Protein AF-A0A0N4Y3Z4-F1 (afdb_monomer_lite)

Sequence (214 aa):
MANLITPVDVPSIVKDFQKIVVDLKESEKRHIPGQNPEEHKKNRNRQLRDLDNENRQLRQLYEDSQWTLHLVMESHRRLMEETFDQDDGLDLSQDASDDELEDRKQDLHVLVAQMAHAVNGVYRYEEQMVNKLQKRIIELREENDILRCILDSESGADLDSIYQRFLGRSCGSLPKTDSELDTHSSDDTDSSAQLEEQPTPRKKQSVIENPKFM

Organism: Nippostrongylus brasiliensis (NCBI:txid27835)

Structure (mmCIF, N/CA/C/O backbone):
data_AF-A0A0N4Y3Z4-F1
#
_entry.id   AF-A0A0N4Y3Z4-F1
#
loop_
_atom_site.group_PDB
_atom_site.id
_atom_site.type_symbol
_atom_site.label_atom_id
_atom_site.label_alt_id
_atom_site.label_comp_id
_atom_site.label_asym_id
_atom_site.label_entity_id
_atom_site.label_seq_id
_atom_site.pdbx_PDB_ins_code
_atom_site.Cartn_x
_atom_site.Cartn_y
_atom_site.Cartn_z
_atom_site.occupancy
_atom_site.B_iso_or_equiv
_atom_site.auth_seq_id
_atom_site.auth_comp_id
_atom_site.auth_asym_id
_atom_site.auth_atom_id
_atom_site.pdbx_PDB_model_num
ATOM 1 N N . MET A 1 1 ? -44.895 -64.040 5.394 1.00 41.81 1 MET A N 1
ATOM 2 C CA . MET A 1 1 ? -43.852 -63.300 6.132 1.00 41.81 1 MET A CA 1
ATOM 3 C C . MET A 1 1 ? -44.535 -62.128 6.817 1.00 41.81 1 MET A C 1
ATOM 5 O O . MET A 1 1 ? -44.909 -61.185 6.136 1.00 41.81 1 MET A O 1
ATOM 9 N N . ALA A 1 2 ? -44.842 -62.253 8.109 1.00 45.56 2 ALA A N 1
ATOM 10 C CA . ALA A 1 2 ? -45.532 -61.211 8.866 1.00 45.56 2 ALA A CA 1
ATOM 11 C C . ALA A 1 2 ? -44.486 -60.395 9.633 1.00 45.56 2 ALA A C 1
ATOM 13 O O . ALA A 1 2 ? -43.849 -60.917 10.545 1.00 45.56 2 ALA A O 1
ATOM 14 N N . ASN A 1 3 ? -44.287 -59.139 9.231 1.00 48.09 3 ASN A N 1
ATOM 15 C CA . ASN A 1 3 ? -43.462 -58.195 9.977 1.00 48.09 3 ASN A CA 1
ATOM 16 C C . ASN A 1 3 ? -44.228 -57.783 11.238 1.00 48.09 3 ASN A C 1
ATOM 18 O O . ASN A 1 3 ? -45.218 -57.057 11.169 1.00 48.09 3 ASN A O 1
ATOM 22 N N . LEU A 1 4 ? -43.775 -58.293 12.382 1.00 50.56 4 LEU A N 1
ATOM 23 C CA . LEU A 1 4 ? -44.203 -57.877 13.712 1.00 50.56 4 LEU A CA 1
ATOM 24 C C . LEU A 1 4 ? -43.740 -56.434 13.936 1.00 50.56 4 LEU A C 1
ATOM 26 O O . LEU A 1 4 ? -42.569 -56.181 14.207 1.00 50.56 4 LEU A O 1
ATOM 30 N N . ILE A 1 5 ? -44.663 -55.488 13.786 1.00 58.47 5 ILE A N 1
ATOM 31 C CA . ILE A 1 5 ? -44.464 -54.102 14.207 1.00 58.47 5 ILE A CA 1
ATOM 32 C C . ILE A 1 5 ? -44.422 -54.127 15.735 1.00 58.47 5 ILE A C 1
ATOM 34 O O . ILE A 1 5 ? -45.418 -54.447 16.387 1.00 58.47 5 ILE A O 1
ATOM 38 N N . THR A 1 6 ? -43.253 -53.860 16.306 1.00 65.00 6 THR A N 1
ATOM 39 C CA . THR A 1 6 ? -43.081 -53.753 17.753 1.00 65.00 6 THR A CA 1
ATOM 40 C C . THR A 1 6 ? -43.892 -52.561 18.275 1.00 65.00 6 THR A C 1
ATOM 42 O O . THR A 1 6 ? -43.875 -51.490 17.660 1.00 65.00 6 THR A O 1
ATOM 45 N N . PRO A 1 7 ? -44.643 -52.717 19.380 1.00 71.81 7 PRO A N 1
ATOM 46 C CA . PRO A 1 7 ? -45.429 -51.624 19.932 1.00 71.81 7 PRO A CA 1
ATOM 47 C C . PRO A 1 7 ? -44.496 -50.517 20.430 1.00 71.81 7 PRO A C 1
ATOM 49 O O . PRO A 1 7 ? -43.555 -50.766 21.181 1.00 71.81 7 PRO A O 1
ATOM 52 N N . VAL A 1 8 ? -44.760 -49.291 19.983 1.00 69.06 8 VAL A N 1
ATOM 53 C CA . VAL A 1 8 ? -44.016 -48.100 20.393 1.00 69.06 8 VAL A CA 1
ATOM 54 C C . VAL A 1 8 ? -44.397 -47.759 21.832 1.00 69.06 8 VAL A C 1
ATOM 56 O O . VAL A 1 8 ? -45.558 -47.465 22.119 1.00 69.06 8 VAL A O 1
ATOM 59 N N . ASP A 1 9 ? -43.420 -47.796 22.736 1.00 81.00 9 ASP A N 1
ATOM 60 C CA . ASP A 1 9 ? -43.595 -47.457 24.151 1.00 81.00 9 ASP A CA 1
ATOM 61 C C . ASP A 1 9 ? -43.642 -45.931 24.338 1.00 81.00 9 ASP A C 1
ATOM 63 O O . ASP A 1 9 ? -42.655 -45.263 24.663 1.00 81.00 9 ASP A O 1
ATOM 67 N N . VAL A 1 10 ? -44.821 -45.366 24.071 1.00 82.06 10 VAL A N 1
ATOM 68 C CA . VAL A 1 10 ? -45.112 -43.930 24.184 1.00 82.06 10 VAL A CA 1
ATOM 69 C C . VAL A 1 10 ? -44.741 -43.359 25.567 1.00 82.06 10 VAL A C 1
ATOM 71 O O . VAL A 1 10 ? -44.131 -42.291 25.603 1.00 82.06 10 VAL A O 1
ATOM 74 N N . PRO A 1 11 ? -45.019 -44.029 26.704 1.00 86.06 11 PRO A N 1
ATOM 75 C CA . PRO A 1 11 ? -44.536 -43.597 28.018 1.00 86.06 11 PRO A CA 1
ATOM 76 C C . PRO A 1 11 ? -43.019 -43.397 28.124 1.00 86.06 11 PRO A C 1
ATOM 78 O O . PRO A 1 11 ? -42.588 -42.431 28.759 1.00 86.06 11 PRO A O 1
ATOM 81 N N . SER A 1 12 ? -42.209 -44.271 27.515 1.00 85.38 12 SER A N 1
ATOM 82 C CA . SER A 1 12 ? -40.748 -44.115 27.520 1.00 85.38 12 SER A CA 1
ATOM 83 C C . SER A 1 12 ? -40.331 -42.884 26.719 1.00 85.38 12 SER A C 1
ATOM 85 O O . SER A 1 12 ? -39.562 -42.061 27.207 1.00 85.38 12 SER A O 1
ATOM 87 N N . ILE A 1 13 ? -40.930 -42.690 25.543 1.00 84.56 13 ILE A N 1
ATOM 88 C CA . ILE A 1 13 ? -40.675 -41.522 24.691 1.00 84.56 13 ILE A CA 1
ATOM 89 C C . ILE A 1 13 ? -41.045 -40.225 25.421 1.00 84.56 13 ILE A C 1
ATOM 91 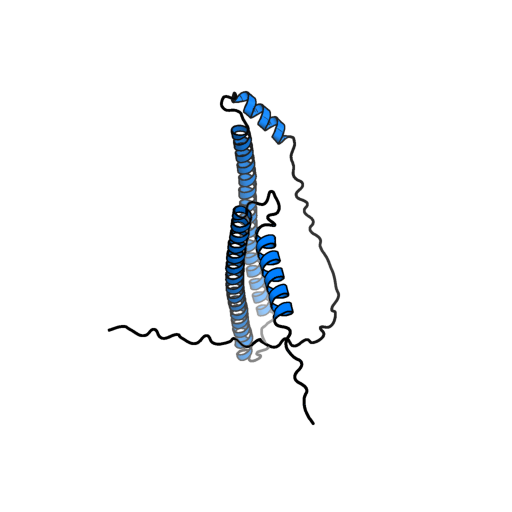O O . ILE A 1 13 ? -40.287 -39.259 25.402 1.00 84.56 13 ILE A O 1
ATOM 95 N N . VAL A 1 14 ? -42.186 -40.194 26.115 1.00 89.25 14 VAL A N 1
ATOM 96 C CA . VAL A 1 14 ? -42.616 -39.020 26.891 1.00 89.25 14 VAL A CA 1
ATOM 97 C C . VAL A 1 14 ? -41.639 -38.714 28.029 1.00 89.25 14 VAL A C 1
ATOM 99 O O . VAL A 1 14 ? -41.337 -37.542 28.259 1.00 89.25 14 VAL A O 1
ATOM 102 N N . LYS A 1 15 ? -41.101 -39.733 28.709 1.00 91.06 15 LYS A N 1
ATOM 103 C CA . LYS A 1 15 ? -40.059 -39.544 29.730 1.00 91.06 15 LYS A CA 1
ATOM 104 C C . LYS A 1 15 ? -38.762 -39.007 29.134 1.00 91.06 15 LYS A C 1
ATOM 106 O O . LYS A 1 15 ? -38.179 -38.096 29.717 1.00 91.06 15 LYS A O 1
ATOM 111 N N . ASP A 1 16 ? -38.347 -39.509 27.975 1.00 86.56 16 ASP A N 1
ATOM 112 C CA . ASP A 1 16 ? -37.145 -39.033 27.289 1.00 86.56 16 ASP A CA 1
ATOM 113 C C . ASP A 1 16 ? -37.302 -37.577 26.841 1.00 86.56 16 ASP A C 1
ATOM 115 O O . ASP A 1 16 ? -36.419 -36.758 27.086 1.00 86.56 16 ASP A O 1
ATOM 119 N N . PHE A 1 17 ? -38.461 -37.203 26.293 1.00 88.81 17 PHE A N 1
ATOM 120 C CA . PHE A 1 17 ? -38.758 -35.809 25.958 1.00 88.81 17 PHE A CA 1
ATOM 121 C C . PHE A 1 17 ? -38.811 -34.908 27.193 1.00 88.81 17 PHE A C 1
ATOM 123 O O . PHE A 1 17 ? -38.265 -33.808 27.162 1.00 88.81 17 PHE A O 1
ATOM 130 N N . GLN A 1 18 ? -39.426 -35.351 28.291 1.00 88.31 18 GLN A N 1
ATOM 131 C CA . GLN A 1 18 ? -39.427 -34.588 29.542 1.00 88.31 18 GLN A CA 1
ATOM 132 C C . GLN A 1 18 ? -38.010 -34.401 30.084 1.00 88.31 18 GLN A C 1
ATOM 134 O O . GLN A 1 18 ? -37.663 -33.293 30.487 1.00 88.31 18 GLN A O 1
ATOM 139 N N . LYS A 1 19 ? -37.178 -35.445 30.033 1.00 89.44 19 LYS A N 1
ATOM 140 C CA . LYS A 1 19 ? -35.770 -35.379 30.420 1.00 89.44 19 LYS A CA 1
ATOM 141 C C . LYS A 1 19 ? -34.996 -34.393 29.543 1.00 89.44 19 LYS A C 1
ATOM 143 O O . LYS A 1 19 ? -34.327 -33.523 30.080 1.00 89.44 19 LYS A O 1
ATOM 148 N N . ILE A 1 20 ? -35.166 -34.448 28.221 1.00 85.81 20 ILE A N 1
ATOM 149 C CA . ILE A 1 20 ? -34.535 -33.516 27.272 1.00 85.81 20 ILE A CA 1
ATOM 150 C C . ILE A 1 20 ? -34.976 -32.070 27.535 1.00 85.81 20 ILE A C 1
ATOM 152 O O . ILE A 1 20 ? -34.150 -31.163 27.528 1.00 85.81 20 ILE A O 1
ATOM 156 N N . VAL A 1 21 ? -36.263 -31.832 27.798 1.00 85.62 21 VAL A N 1
ATOM 157 C CA . VAL A 1 21 ? -36.789 -30.490 28.104 1.00 85.62 21 VAL A CA 1
ATOM 158 C C . VAL A 1 21 ? -36.247 -29.962 29.435 1.00 85.62 21 VAL A C 1
ATOM 160 O O . VAL A 1 21 ? -35.962 -28.768 29.543 1.00 85.62 21 VAL A O 1
ATOM 163 N N . VAL A 1 22 ? -36.098 -30.824 30.444 1.00 84.38 22 VAL A N 1
ATOM 164 C CA . VAL A 1 22 ? -35.480 -30.468 31.729 1.00 84.38 22 VAL A CA 1
ATOM 165 C C . VAL A 1 22 ? -33.994 -30.175 31.544 1.00 84.38 22 VAL A C 1
ATOM 167 O O . VAL A 1 22 ? -33.554 -29.109 31.959 1.00 84.38 22 VAL A O 1
ATOM 170 N N . ASP A 1 23 ? -33.256 -31.034 30.841 1.00 78.00 23 ASP A N 1
ATOM 171 C CA . ASP A 1 23 ? -31.834 -30.845 30.541 1.00 78.00 23 ASP A CA 1
ATOM 172 C C . ASP A 1 23 ? -31.599 -29.554 29.736 1.00 78.00 23 ASP A C 1
ATOM 174 O O . ASP A 1 23 ? -30.674 -28.801 30.034 1.00 78.00 23 ASP A O 1
ATOM 178 N N . LEU A 1 24 ? -32.472 -29.228 28.774 1.00 75.25 24 LEU A N 1
ATOM 179 C CA . LEU A 1 24 ? -32.441 -27.965 28.028 1.00 75.25 24 LEU A CA 1
ATOM 180 C C . LEU A 1 24 ? -32.691 -26.760 28.943 1.00 75.25 24 LEU A C 1
ATOM 182 O O . LEU A 1 24 ? -31.891 -25.823 28.946 1.00 75.25 24 LEU A O 1
ATOM 186 N N . LYS A 1 25 ? -33.745 -26.799 29.769 1.00 72.12 25 LYS A N 1
ATOM 187 C CA . LYS A 1 25 ? -34.046 -25.731 30.740 1.00 72.12 25 LYS A CA 1
ATOM 188 C C . LYS A 1 25 ? -32.957 -25.565 31.798 1.00 72.12 25 LYS A C 1
ATOM 190 O O . LYS A 1 25 ? -32.751 -24.459 32.293 1.00 72.12 25 LYS A O 1
ATOM 195 N N . GLU A 1 26 ? -32.282 -26.642 32.178 1.00 67.94 26 GLU A N 1
ATOM 196 C CA . GLU A 1 26 ? -31.136 -26.591 33.077 1.00 67.94 26 GLU A CA 1
ATOM 197 C C . GLU A 1 26 ? -29.888 -26.078 32.369 1.00 67.94 26 GLU A C 1
ATOM 199 O O . GLU A 1 26 ? -29.159 -25.294 32.960 1.00 67.94 26 GLU A O 1
ATOM 204 N N . SER A 1 27 ? -29.644 -26.450 31.112 1.00 60.81 27 SER A N 1
ATOM 205 C CA . SER A 1 27 ? -28.499 -25.964 30.333 1.00 60.81 27 SER A CA 1
ATOM 206 C C . SER A 1 27 ? -28.573 -24.460 30.052 1.00 60.81 27 SER A C 1
ATOM 208 O O . SER A 1 27 ? -27.557 -23.776 30.121 1.00 60.81 27 SER A O 1
ATOM 210 N N . GLU A 1 28 ? -29.778 -23.917 29.864 1.00 58.78 28 GLU A N 1
ATOM 211 C CA . GLU A 1 28 ? -30.026 -22.474 29.751 1.00 58.78 28 GLU A CA 1
ATOM 212 C C . GLU A 1 28 ? -29.773 -21.736 31.083 1.00 58.78 28 GLU A C 1
ATOM 214 O O . GLU A 1 28 ? -29.395 -20.565 31.099 1.00 58.78 28 GLU A O 1
ATOM 219 N N . LYS A 1 29 ? -29.915 -22.445 32.214 1.00 57.06 29 LYS A N 1
ATOM 220 C CA . LYS A 1 29 ? -29.619 -21.958 33.572 1.00 57.06 29 LYS A CA 1
ATOM 221 C C . LYS A 1 29 ? -28.203 -22.263 34.055 1.00 57.06 29 LYS A C 1
ATOM 223 O O . LYS A 1 29 ? -27.779 -21.649 35.034 1.00 57.06 29 LYS A O 1
ATOM 228 N N . ARG A 1 30 ? -27.450 -23.150 33.391 1.00 51.25 30 ARG A N 1
ATOM 229 C CA . ARG A 1 30 ? -26.003 -23.363 33.599 1.00 51.25 30 ARG A CA 1
ATOM 230 C C . ARG A 1 30 ? -25.233 -22.204 32.970 1.00 51.25 30 ARG A C 1
ATOM 232 O O . ARG A 1 30 ? -24.363 -22.353 32.121 1.00 51.25 30 ARG A O 1
ATOM 239 N N . HIS A 1 31 ? -25.590 -21.018 33.436 1.00 48.50 31 HIS A N 1
ATOM 240 C CA . HIS A 1 31 ? -24.761 -19.846 33.428 1.00 48.50 31 HIS A CA 1
ATOM 241 C C . HIS A 1 31 ? -23.502 -20.197 34.221 1.00 48.50 31 HIS A C 1
ATOM 243 O O . HIS A 1 31 ? -23.604 -20.587 35.384 1.00 48.50 31 HIS A O 1
ATOM 249 N N . ILE A 1 32 ? -22.327 -20.104 33.600 1.00 55.19 32 ILE A N 1
ATOM 250 C CA . ILE A 1 32 ? -21.068 -20.106 34.343 1.00 55.19 32 ILE A CA 1
ATOM 251 C C . ILE A 1 32 ? -21.128 -18.856 35.232 1.00 55.19 32 ILE A C 1
ATOM 253 O O . ILE A 1 32 ? -21.203 -17.750 34.685 1.00 55.19 32 ILE A O 1
ATOM 257 N N . PRO A 1 33 ? -21.164 -18.984 36.572 1.00 41.56 33 PRO A N 1
ATOM 258 C CA . PRO A 1 33 ? -21.247 -17.824 37.448 1.00 41.56 33 PRO A CA 1
ATOM 259 C C . PRO A 1 33 ? -20.047 -16.904 37.181 1.00 41.56 33 PRO A C 1
ATOM 261 O O . PRO A 1 33 ? -18.908 -17.296 37.415 1.00 41.56 33 PRO A O 1
ATOM 264 N N . GLY A 1 34 ? -20.301 -15.711 36.630 1.00 56.41 34 GLY A N 1
ATOM 265 C CA . GLY A 1 34 ? -19.277 -14.706 36.308 1.00 56.41 34 GLY A CA 1
ATOM 266 C C . GLY A 1 34 ? -19.140 -14.322 34.829 1.00 56.41 34 GLY A C 1
ATOM 267 O O . GLY A 1 34 ? -18.500 -13.317 34.543 1.00 56.41 34 GLY A O 1
ATOM 268 N N . GLN A 1 35 ? -19.755 -15.043 33.884 1.00 55.25 35 GLN A N 1
ATOM 269 C CA . GLN A 1 35 ? -19.715 -14.665 32.464 1.00 55.25 35 GLN A CA 1
ATOM 270 C C . GLN A 1 35 ? -20.992 -13.938 32.035 1.00 55.25 35 GLN A C 1
ATOM 272 O O . GLN A 1 35 ? -21.993 -14.559 31.687 1.00 55.25 35 GLN A O 1
ATOM 277 N N . ASN A 1 36 ? -20.942 -12.606 32.027 1.00 66.00 36 ASN A N 1
ATOM 278 C CA . ASN A 1 36 ? -22.043 -11.762 31.575 1.00 66.00 36 ASN A CA 1
ATOM 279 C C . ASN A 1 36 ? -22.425 -12.125 30.116 1.00 66.00 36 ASN A C 1
ATOM 281 O O . ASN A 1 36 ? -21.594 -12.006 29.212 1.00 66.00 36 ASN A O 1
ATOM 285 N N . PRO A 1 37 ? -23.665 -12.569 29.835 1.00 66.38 37 PRO A N 1
ATOM 286 C CA . PRO A 1 37 ? -24.047 -13.039 28.503 1.00 66.38 37 PRO A CA 1
ATOM 287 C C . PRO A 1 37 ? -24.079 -11.896 27.477 1.00 66.38 37 PRO A C 1
ATOM 289 O O . PRO A 1 37 ? -24.000 -12.139 26.271 1.00 66.38 37 PRO A O 1
ATOM 292 N N . GLU A 1 38 ? -24.151 -10.641 27.931 1.00 74.81 38 GLU A N 1
ATOM 293 C CA . GLU A 1 38 ? -23.925 -9.488 27.063 1.00 74.81 38 GLU A CA 1
ATOM 294 C C . GLU A 1 38 ? -22.474 -9.360 26.611 1.00 74.81 38 GLU A C 1
ATOM 296 O O . GLU A 1 38 ? -22.222 -8.944 25.482 1.00 74.81 38 GLU A O 1
ATOM 301 N N . GLU A 1 39 ? -21.518 -9.693 27.471 1.00 77.31 39 GLU A N 1
ATOM 302 C CA . GLU A 1 39 ? -20.095 -9.544 27.183 1.00 77.31 39 GLU A CA 1
ATOM 303 C C . GLU A 1 39 ? -19.650 -10.543 26.114 1.00 77.31 39 GLU A C 1
ATOM 305 O O . GLU A 1 39 ? -18.984 -10.164 25.154 1.00 77.31 39 GLU A O 1
ATOM 310 N N . HIS A 1 40 ? -20.153 -11.778 26.175 1.00 79.31 40 HIS A N 1
ATOM 311 C CA . HIS A 1 40 ? -19.974 -12.770 25.109 1.00 79.31 40 HIS A CA 1
ATOM 312 C C . HIS A 1 40 ? -20.560 -12.326 23.771 1.00 79.31 40 HIS A C 1
ATOM 314 O O . HIS A 1 40 ? -19.929 -12.491 22.727 1.00 79.31 40 HIS A O 1
ATOM 320 N N . LYS A 1 41 ? -21.752 -11.716 23.780 1.00 83.19 41 LYS A N 1
ATOM 321 C CA . LYS A 1 41 ? -22.360 -11.158 22.563 1.00 83.19 41 LYS A CA 1
ATOM 322 C C . LYS A 1 41 ? -21.545 -9.987 22.016 1.00 83.19 41 LYS A C 1
ATOM 324 O O . LYS A 1 41 ? -21.351 -9.901 20.806 1.00 83.19 41 LYS A O 1
ATOM 329 N N . LYS A 1 42 ? -21.045 -9.103 22.885 1.00 85.75 42 LYS A N 1
ATOM 330 C CA . LYS A 1 42 ? -20.174 -7.980 22.504 1.00 85.75 42 LYS A CA 1
ATOM 331 C C . LYS A 1 42 ? -18.852 -8.481 21.919 1.00 85.75 42 LYS A C 1
ATOM 333 O O . LYS A 1 42 ? -18.455 -7.993 20.866 1.00 85.75 42 LYS A O 1
ATOM 338 N N . ASN A 1 43 ? -18.231 -9.490 22.529 1.00 89.00 43 ASN A N 1
ATOM 339 C CA . ASN A 1 43 ? -16.993 -10.095 22.041 1.00 89.00 43 ASN A CA 1
ATOM 340 C C . ASN A 1 43 ? -17.192 -10.776 20.678 1.00 89.00 43 ASN A C 1
ATOM 342 O O . ASN A 1 43 ? -16.465 -10.495 19.732 1.00 89.00 43 ASN A O 1
ATOM 346 N N . ARG A 1 44 ? -18.256 -11.574 20.522 1.00 90.38 44 ARG A N 1
ATOM 347 C CA . ARG A 1 44 ? -18.603 -12.190 19.232 1.00 90.38 44 ARG A CA 1
ATOM 348 C C . ARG A 1 44 ? -18.878 -11.150 18.144 1.00 90.38 44 ARG A C 1
ATOM 350 O O . ARG A 1 44 ? -18.446 -11.319 17.012 1.00 90.38 44 ARG A O 1
ATOM 357 N N . ASN A 1 45 ? -19.576 -10.064 18.476 1.00 91.50 45 ASN A N 1
ATOM 358 C CA . ASN A 1 45 ? -19.810 -8.968 17.534 1.00 91.50 45 ASN A CA 1
ATOM 359 C C . ASN A 1 45 ? -18.519 -8.237 17.157 1.00 91.50 45 ASN A C 1
ATOM 361 O O . ASN A 1 45 ? -18.407 -7.763 16.030 1.00 91.50 45 ASN A O 1
ATOM 365 N N . ARG A 1 46 ? -17.552 -8.140 18.074 1.00 94.06 46 ARG A N 1
ATOM 366 C CA . ARG A 1 46 ? -16.226 -7.596 17.774 1.00 94.06 46 ARG A CA 1
ATOM 367 C C . ARG A 1 46 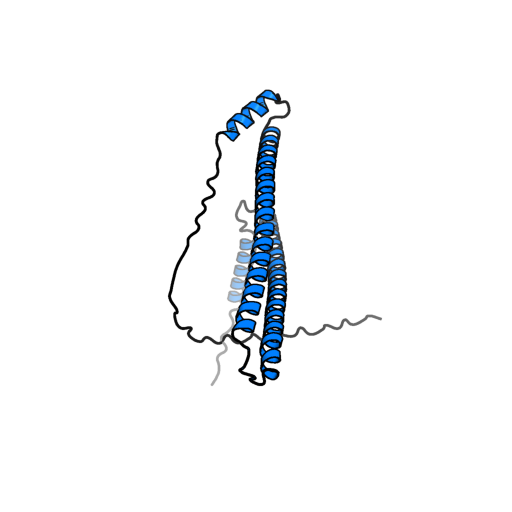? -15.491 -8.492 16.782 1.00 94.06 46 ARG A C 1
ATOM 369 O O . ARG A 1 46 ? -15.125 -8.014 15.721 1.00 94.06 46 ARG A O 1
ATOM 376 N N . GLN A 1 47 ? -15.429 -9.791 17.068 1.00 94.62 47 GLN A N 1
ATOM 377 C CA . GLN A 1 47 ? -14.826 -10.785 16.176 1.00 94.62 47 GLN A CA 1
ATOM 378 C C . GLN A 1 47 ? -15.462 -10.783 14.782 1.00 94.62 47 GLN A C 1
ATOM 380 O O . GLN A 1 47 ? -14.753 -10.864 13.790 1.00 94.62 47 GLN A O 1
ATOM 385 N N . LEU A 1 48 ? -16.789 -10.646 14.686 1.00 95.56 48 LEU A N 1
ATOM 386 C CA . LEU A 1 48 ? -17.469 -10.533 13.393 1.00 95.56 48 LEU A CA 1
ATOM 387 C C . LEU A 1 48 ? -17.043 -9.280 12.620 1.00 95.56 48 LEU A C 1
ATOM 389 O O . LEU A 1 48 ? -16.793 -9.371 11.425 1.00 95.56 48 LEU A O 1
ATOM 393 N N . ARG A 1 49 ? -16.914 -8.127 13.289 1.00 95.50 49 ARG A N 1
ATOM 394 C CA . ARG A 1 49 ? -16.413 -6.903 12.640 1.00 95.50 49 ARG A CA 1
ATOM 395 C C . ARG A 1 49 ? -14.965 -7.048 12.193 1.00 95.50 49 ARG A C 1
ATOM 397 O O . ARG A 1 49 ? -14.622 -6.563 11.121 1.00 95.50 49 ARG A O 1
ATOM 404 N N . ASP A 1 50 ? -14.137 -7.696 13.003 1.00 96.88 50 ASP A N 1
ATOM 405 C CA . ASP A 1 50 ? -12.732 -7.928 12.678 1.00 96.88 50 ASP A CA 1
ATOM 406 C C . ASP A 1 50 ? -12.616 -8.845 11.447 1.00 96.88 50 ASP A C 1
ATOM 408 O O . ASP A 1 50 ? -11.918 -8.499 10.496 1.00 96.88 50 ASP A O 1
ATOM 412 N N . LEU A 1 51 ? -13.402 -9.927 11.396 1.00 97.38 51 LEU A N 1
ATOM 413 C CA . LEU A 1 51 ? -13.484 -10.822 10.235 1.00 97.38 51 LEU A CA 1
ATOM 414 C C . LEU A 1 51 ? -14.049 -10.138 8.981 1.00 97.38 51 LEU A C 1
ATOM 416 O O . LEU A 1 51 ? -13.583 -10.413 7.878 1.00 97.38 51 LEU A O 1
ATOM 420 N N . ASP A 1 52 ? -15.040 -9.253 9.116 1.00 97.75 52 ASP A N 1
ATOM 421 C CA . ASP A 1 52 ? -15.574 -8.475 7.988 1.00 97.75 52 ASP A CA 1
ATOM 422 C C . ASP A 1 52 ? -14.526 -7.494 7.438 1.00 97.75 52 ASP A C 1
ATOM 424 O O . ASP A 1 52 ? -14.408 -7.319 6.220 1.00 97.75 52 ASP A O 1
ATOM 428 N N . ASN A 1 53 ? -13.740 -6.873 8.324 1.00 97.88 53 ASN A N 1
ATOM 429 C CA . ASN A 1 53 ? -12.634 -5.999 7.942 1.00 97.88 53 ASN A CA 1
ATOM 430 C C . ASN A 1 53 ? -11.534 -6.783 7.220 1.00 97.88 53 ASN A C 1
ATOM 432 O O . ASN A 1 53 ? -11.090 -6.351 6.158 1.00 97.88 53 ASN A O 1
ATOM 436 N N . GLU A 1 54 ? -11.140 -7.941 7.749 1.00 97.81 54 GLU A N 1
ATOM 437 C CA . GLU A 1 54 ? -10.164 -8.829 7.115 1.00 97.81 54 GLU A CA 1
ATOM 438 C C . GLU A 1 54 ? -10.658 -9.303 5.741 1.00 97.81 54 GLU A C 1
ATOM 440 O O . GLU A 1 54 ? -9.941 -9.196 4.751 1.00 97.81 54 GLU A O 1
ATOM 445 N N . ASN A 1 55 ? -11.926 -9.714 5.620 1.00 97.69 55 ASN A N 1
ATOM 446 C CA . ASN A 1 55 ? -12.513 -10.087 4.329 1.00 97.69 55 ASN A CA 1
ATOM 447 C C . ASN A 1 55 ? -12.490 -8.939 3.315 1.00 97.69 55 ASN A C 1
ATOM 449 O O . ASN A 1 55 ? -12.260 -9.160 2.124 1.00 97.69 55 ASN A O 1
ATOM 453 N N . ARG A 1 56 ? -12.755 -7.707 3.762 1.00 98.44 56 ARG A N 1
ATOM 454 C CA . ARG A 1 56 ? -12.654 -6.525 2.901 1.00 98.44 56 ARG A CA 1
ATOM 455 C C . ARG A 1 56 ? -11.208 -6.296 2.458 1.00 98.44 56 ARG A C 1
ATOM 457 O O . ARG A 1 56 ? -10.993 -6.032 1.280 1.00 98.44 56 ARG A O 1
ATOM 464 N N . GLN A 1 57 ? -10.243 -6.421 3.367 1.00 98.25 57 GLN A N 1
ATOM 465 C CA . GLN A 1 57 ? -8.819 -6.290 3.048 1.00 98.25 57 GLN A CA 1
ATOM 466 C C . GLN A 1 57 ? -8.359 -7.364 2.058 1.00 98.25 57 GLN A C 1
ATOM 468 O O . GLN A 1 57 ? -7.687 -7.037 1.089 1.00 98.25 57 GLN A O 1
ATOM 473 N N . LEU A 1 58 ? -8.778 -8.618 2.236 1.00 98.62 58 LEU A N 1
ATOM 474 C CA . LEU A 1 58 ? -8.459 -9.709 1.313 1.00 98.62 58 LEU A CA 1
ATOM 475 C C . LEU A 1 58 ? -9.034 -9.473 -0.087 1.00 98.62 58 LEU A C 1
ATOM 477 O O . LEU A 1 58 ? -8.360 -9.737 -1.079 1.00 98.62 58 LEU A O 1
ATOM 481 N N . ARG A 1 59 ? -10.260 -8.942 -0.190 1.00 98.31 59 ARG A N 1
ATOM 482 C CA . ARG A 1 59 ? -10.849 -8.556 -1.484 1.00 98.31 59 ARG A CA 1
ATOM 483 C C . ARG A 1 59 ? -10.051 -7.448 -2.159 1.00 98.31 59 ARG A C 1
ATOM 485 O O . ARG A 1 59 ? -9.763 -7.571 -3.343 1.00 98.31 59 ARG A O 1
ATOM 492 N N . GLN A 1 60 ? -9.658 -6.428 -1.399 1.00 98.12 60 GLN A N 1
ATOM 493 C CA . GLN A 1 60 ? -8.817 -5.350 -1.914 1.00 98.12 60 GLN A CA 1
ATOM 494 C C . GLN A 1 60 ? -7.469 -5.889 -2.402 1.00 98.12 60 GLN A C 1
ATOM 496 O O . GLN A 1 60 ? -7.071 -5.614 -3.524 1.00 98.12 60 GLN A O 1
ATOM 501 N N . LEU A 1 61 ? -6.802 -6.722 -1.598 1.00 98.31 61 LEU A N 1
ATOM 502 C CA . LEU A 1 61 ? -5.513 -7.310 -1.957 1.00 98.31 61 LEU A CA 1
ATOM 503 C C . LEU A 1 61 ? -5.617 -8.171 -3.223 1.00 98.31 61 LEU A C 1
ATOM 505 O O . LEU A 1 61 ? -4.728 -8.148 -4.071 1.00 98.31 61 LEU A O 1
ATOM 509 N N . TYR A 1 62 ? -6.715 -8.916 -3.369 1.00 98.50 62 TYR A N 1
ATOM 510 C CA . TYR A 1 62 ? -6.981 -9.680 -4.580 1.00 98.50 62 TYR A CA 1
ATOM 511 C C . TYR A 1 62 ? -7.124 -8.760 -5.799 1.00 98.50 62 TYR A C 1
ATOM 513 O O . TYR A 1 62 ? -6.468 -8.998 -6.811 1.00 98.50 62 TYR A O 1
ATOM 521 N N . GLU A 1 63 ? -7.912 -7.690 -5.704 1.00 98.38 63 GLU A N 1
ATOM 522 C CA . GLU A 1 63 ? -8.059 -6.695 -6.775 1.00 98.38 63 GLU A CA 1
ATOM 523 C C . GLU A 1 63 ? -6.717 -6.037 -7.140 1.00 98.38 63 GLU A C 1
ATOM 525 O O . GLU A 1 63 ? -6.363 -5.977 -8.320 1.00 98.38 63 GLU A O 1
ATOM 530 N N . ASP A 1 64 ? -5.923 -5.646 -6.143 1.00 98.25 64 ASP A N 1
ATOM 531 C CA . ASP A 1 64 ? -4.601 -5.044 -6.338 1.00 98.25 64 ASP A CA 1
ATOM 532 C C . ASP A 1 64 ? -3.627 -6.027 -7.016 1.00 98.25 64 ASP A C 1
ATOM 534 O O . ASP A 1 64 ? -2.866 -5.654 -7.916 1.00 98.25 64 ASP A O 1
ATOM 538 N N . SER A 1 65 ? -3.672 -7.310 -6.636 1.00 97.81 65 SER A N 1
ATOM 539 C CA . SER A 1 65 ? -2.857 -8.361 -7.258 1.00 97.81 65 SER A CA 1
ATOM 540 C C . SER A 1 65 ? -3.252 -8.620 -8.715 1.00 97.81 65 SER A C 1
ATOM 542 O O . SER A 1 65 ? -2.379 -8.770 -9.569 1.00 97.81 65 SER A O 1
ATOM 544 N N . GLN A 1 66 ? -4.554 -8.602 -9.025 1.00 98.38 66 GLN A N 1
ATOM 545 C CA . GLN A 1 66 ? -5.062 -8.729 -10.393 1.00 98.38 66 GLN A CA 1
ATOM 546 C C . GLN A 1 66 ? -4.617 -7.544 -11.253 1.00 98.38 66 GLN A C 1
ATOM 548 O O . GLN A 1 66 ? -4.166 -7.737 -12.382 1.00 98.38 66 GLN A O 1
ATOM 553 N N . TRP A 1 67 ? -4.684 -6.325 -10.710 1.00 98.25 67 TRP A N 1
ATOM 554 C CA . TRP A 1 67 ? -4.215 -5.127 -11.403 1.00 98.25 67 TRP A CA 1
ATOM 555 C C . TRP A 1 67 ? -2.711 -5.173 -11.678 1.00 98.25 67 TRP A C 1
ATOM 557 O O . TRP A 1 67 ? -2.269 -4.913 -12.797 1.00 98.25 67 TRP A O 1
ATOM 567 N N . THR A 1 68 ? -1.923 -5.556 -10.673 1.00 98.44 68 THR A N 1
ATOM 568 C CA . THR A 1 68 ? -0.466 -5.677 -10.797 1.00 98.44 68 THR A CA 1
ATOM 569 C C . THR A 1 68 ? -0.095 -6.719 -11.846 1.00 98.44 68 THR A C 1
ATOM 571 O O . THR A 1 68 ? 0.736 -6.451 -12.712 1.00 98.44 68 THR A O 1
ATOM 574 N N . LEU A 1 69 ? -0.750 -7.883 -11.823 1.00 98.38 69 LEU A N 1
ATOM 575 C CA . LEU A 1 69 ? -0.543 -8.925 -12.823 1.00 98.38 69 LEU A CA 1
ATOM 576 C C . LEU A 1 69 ? -0.882 -8.426 -14.230 1.00 98.38 69 LEU A C 1
ATOM 578 O O . LEU A 1 69 ? -0.091 -8.629 -15.147 1.00 98.38 69 LEU A O 1
ATOM 582 N N . HIS A 1 70 ? -2.014 -7.738 -14.399 1.00 98.12 70 HIS A N 1
ATOM 583 C CA . HIS A 1 70 ? -2.384 -7.142 -15.681 1.00 98.12 70 HIS A CA 1
ATOM 584 C C . HIS A 1 70 ? -1.303 -6.181 -16.189 1.00 98.12 70 HIS A C 1
ATOM 586 O O . HIS A 1 70 ? -0.910 -6.265 -17.350 1.00 98.12 70 HIS A O 1
ATOM 592 N N . LEU A 1 71 ? -0.769 -5.323 -15.316 1.00 98.12 71 LEU A N 1
ATOM 593 C CA . LEU A 1 71 ? 0.277 -4.364 -15.663 1.00 98.12 71 LEU A CA 1
ATOM 594 C C . LEU A 1 71 ? 1.588 -5.053 -16.080 1.00 98.12 71 LEU A C 1
ATOM 596 O O . LEU A 1 71 ? 2.216 -4.648 -17.057 1.00 98.12 71 LEU A O 1
ATOM 600 N N . VAL A 1 72 ? 1.983 -6.114 -15.367 1.00 98.19 72 VAL A N 1
ATOM 601 C CA . VAL A 1 72 ? 3.171 -6.922 -15.690 1.00 98.19 72 VAL A CA 1
ATOM 602 C C . VAL A 1 72 ? 2.994 -7.641 -17.024 1.00 98.19 72 VAL A C 1
ATOM 604 O O . VAL A 1 72 ? 3.883 -7.586 -17.870 1.00 98.19 72 VAL A O 1
ATOM 607 N N . MET A 1 73 ? 1.843 -8.281 -17.240 1.00 97.69 73 MET A N 1
ATOM 608 C CA . MET A 1 73 ? 1.544 -8.972 -18.495 1.00 97.69 73 MET A CA 1
ATOM 609 C C . MET A 1 73 ? 1.501 -8.005 -19.681 1.00 97.69 73 MET A C 1
ATOM 611 O O . MET A 1 73 ? 2.005 -8.326 -20.752 1.00 97.69 73 MET A O 1
ATOM 615 N N . GLU A 1 74 ? 0.940 -6.814 -19.488 1.00 97.62 74 GLU A N 1
ATOM 616 C CA . GLU A 1 74 ? 0.886 -5.757 -20.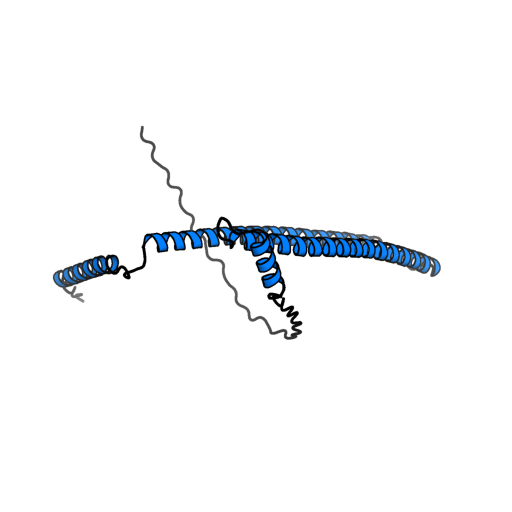495 1.00 97.62 74 GLU A CA 1
ATOM 617 C C . GLU A 1 74 ? 2.279 -5.205 -20.828 1.00 97.62 74 GLU A C 1
ATOM 619 O O . GLU A 1 74 ? 2.609 -5.026 -21.998 1.00 97.62 74 GLU A O 1
ATOM 624 N N . SER A 1 75 ? 3.118 -4.980 -19.814 1.00 95.88 75 SER A N 1
ATOM 625 C CA . SER A 1 75 ? 4.522 -4.598 -19.995 1.00 95.88 75 SER A CA 1
ATOM 626 C C . SER A 1 75 ? 5.292 -5.658 -20.785 1.00 95.88 75 SER A C 1
ATOM 628 O O . SER A 1 75 ? 5.938 -5.347 -21.783 1.00 95.88 75 SER A O 1
ATOM 630 N N . HIS A 1 76 ? 5.158 -6.927 -20.390 1.00 96.31 76 HIS A N 1
ATOM 631 C CA . HIS A 1 76 ? 5.783 -8.047 -21.087 1.00 96.31 76 HIS A CA 1
ATOM 632 C C . HIS A 1 76 ? 5.300 -8.152 -22.537 1.00 96.31 76 HIS A C 1
ATOM 634 O O . HIS A 1 76 ? 6.104 -8.364 -23.436 1.00 96.31 76 HIS A O 1
ATOM 640 N N . ARG A 1 77 ? 3.998 -7.968 -22.786 1.00 96.19 77 ARG A N 1
ATOM 641 C CA . ARG A 1 77 ? 3.435 -7.951 -24.141 1.00 96.19 77 ARG A CA 1
ATOM 642 C C . ARG A 1 77 ? 4.067 -6.857 -25.001 1.00 96.19 77 ARG A C 1
ATOM 644 O O . ARG A 1 77 ? 4.476 -7.156 -26.114 1.00 96.19 77 ARG A O 1
ATOM 651 N N . ARG A 1 78 ? 4.198 -5.631 -24.485 1.00 95.19 78 ARG A N 1
ATOM 652 C CA . ARG A 1 78 ? 4.849 -4.526 -25.212 1.00 95.19 78 ARG A CA 1
ATOM 653 C C . ARG A 1 78 ? 6.320 -4.796 -25.493 1.00 95.19 78 ARG A C 1
ATOM 655 O O . ARG A 1 78 ? 6.777 -4.505 -26.587 1.00 95.19 78 ARG A O 1
ATOM 662 N N . LEU A 1 79 ? 7.039 -5.365 -24.526 1.00 93.88 79 LEU A N 1
ATOM 663 C CA . LEU A 1 79 ? 8.438 -5.739 -24.715 1.00 93.88 79 LEU A CA 1
ATOM 664 C C . LEU A 1 79 ? 8.578 -6.797 -25.814 1.00 93.88 79 LEU A C 1
ATOM 666 O O . LEU A 1 79 ? 9.446 -6.674 -26.666 1.00 93.88 79 LEU A O 1
ATOM 670 N N . MET A 1 80 ? 7.703 -7.806 -25.811 1.00 91.38 80 MET A N 1
ATOM 671 C CA . MET A 1 80 ? 7.668 -8.821 -26.863 1.00 91.38 80 MET A CA 1
ATOM 672 C C . MET A 1 80 ? 7.364 -8.189 -28.226 1.00 91.38 80 MET A C 1
ATOM 674 O O . MET A 1 80 ? 8.079 -8.465 -29.180 1.00 91.38 80 MET A O 1
ATOM 678 N N . GLU A 1 81 ? 6.350 -7.325 -28.321 1.00 91.12 81 GLU A N 1
ATOM 679 C CA . GLU A 1 81 ? 6.044 -6.582 -29.554 1.00 91.12 81 GLU A CA 1
ATOM 680 C C . GLU A 1 81 ? 7.279 -5.808 -30.043 1.00 91.12 81 GLU A C 1
ATOM 682 O O . GLU A 1 81 ? 7.687 -5.977 -31.182 1.00 91.12 81 GLU A O 1
ATOM 687 N N . GLU A 1 82 ? 7.974 -5.079 -29.168 1.00 88.62 82 GLU A N 1
ATOM 688 C CA . GLU A 1 82 ? 9.186 -4.333 -29.528 1.00 88.62 82 GLU A CA 1
ATOM 689 C C . GLU A 1 82 ? 10.352 -5.226 -29.990 1.00 88.62 82 GLU A C 1
ATOM 691 O O . GLU A 1 82 ? 11.033 -4.885 -30.956 1.00 88.62 82 GLU A O 1
ATOM 696 N N . THR A 1 83 ? 10.593 -6.367 -29.336 1.00 83.69 83 THR A N 1
ATOM 697 C CA . THR A 1 83 ? 11.690 -7.277 -29.712 1.00 83.69 83 THR A CA 1
ATOM 698 C C . THR A 1 83 ? 11.394 -8.079 -30.976 1.00 83.69 83 THR A C 1
ATOM 700 O O . THR A 1 83 ? 12.306 -8.337 -31.753 1.00 83.69 83 THR A O 1
ATOM 703 N N . PHE A 1 84 ? 10.138 -8.482 -31.191 1.00 76.19 84 PHE A N 1
ATOM 704 C CA . PHE A 1 84 ? 9.758 -9.317 -32.334 1.00 76.19 84 PHE A CA 1
ATOM 705 C C . PHE A 1 84 ? 9.394 -8.488 -33.575 1.00 76.19 84 PHE A C 1
ATOM 707 O O . PHE A 1 84 ? 9.684 -8.932 -34.681 1.00 76.19 84 PHE A O 1
ATOM 714 N N . ASP A 1 85 ? 8.869 -7.266 -33.424 1.00 63.88 85 ASP A N 1
ATOM 715 C CA . ASP A 1 85 ? 8.683 -6.340 -34.554 1.00 63.88 85 ASP A CA 1
ATOM 716 C C . ASP A 1 85 ? 10.032 -5.852 -35.120 1.00 63.88 85 ASP A C 1
ATOM 718 O O . ASP A 1 85 ? 10.112 -5.458 -36.284 1.00 63.88 85 ASP A O 1
ATOM 722 N N . GLN A 1 86 ? 11.112 -5.890 -34.327 1.00 59.28 86 GLN A N 1
ATOM 723 C CA . GLN A 1 86 ? 12.469 -5.619 -34.814 1.00 59.28 86 GLN A CA 1
ATOM 724 C C . GLN A 1 86 ? 13.023 -6.766 -35.677 1.00 59.28 86 GLN A C 1
ATOM 726 O O . GLN A 1 86 ? 13.715 -6.490 -36.656 1.00 59.28 86 GLN A O 1
ATOM 731 N N . ASP A 1 87 ? 12.684 -8.026 -35.387 1.00 55.09 87 ASP A N 1
ATOM 732 C CA . ASP A 1 87 ? 13.185 -9.195 -36.130 1.00 55.09 87 ASP A CA 1
ATOM 733 C C . ASP A 1 87 ? 12.515 -9.385 -37.507 1.00 55.09 87 ASP A C 1
ATOM 735 O O . ASP A 1 87 ? 13.143 -9.925 -38.416 1.00 55.09 87 ASP A O 1
ATOM 739 N N . ASP A 1 88 ? 11.295 -8.876 -37.723 1.00 53.09 88 ASP A N 1
ATOM 740 C CA . ASP A 1 88 ? 10.630 -8.900 -39.045 1.00 53.09 88 ASP A CA 1
ATOM 741 C C . ASP A 1 88 ? 11.229 -7.878 -40.044 1.00 53.09 88 ASP A C 1
ATOM 743 O O . ASP A 1 88 ? 10.948 -7.927 -41.245 1.00 53.09 88 ASP A O 1
ATOM 747 N N . GLY A 1 89 ? 12.071 -6.951 -39.566 1.00 52.28 89 GLY A N 1
ATOM 748 C CA . GLY A 1 89 ? 12.758 -5.934 -40.372 1.00 52.28 89 GLY A CA 1
ATOM 749 C C . GLY A 1 89 ? 14.261 -6.156 -40.562 1.00 52.28 89 GLY A C 1
ATOM 750 O O . GLY A 1 89 ? 14.882 -5.424 -41.337 1.00 52.28 89 GLY A O 1
ATOM 751 N N . LEU A 1 90 ? 14.862 -7.146 -39.894 1.00 49.88 90 LEU A N 1
ATOM 752 C CA . LEU A 1 90 ? 16.283 -7.468 -40.043 1.00 49.88 90 LEU A CA 1
ATOM 753 C C . LEU A 1 90 ? 16.492 -8.458 -41.190 1.00 49.88 90 LEU A C 1
ATOM 755 O O . LEU A 1 90 ? 16.910 -9.603 -41.017 1.00 49.88 90 LEU A O 1
ATOM 759 N N . ASP A 1 91 ? 16.258 -7.951 -42.401 1.00 44.47 91 ASP A N 1
ATOM 760 C CA . ASP A 1 91 ? 17.011 -8.396 -43.566 1.00 44.47 91 ASP A CA 1
ATOM 761 C C . ASP A 1 91 ? 18.498 -8.266 -43.189 1.00 44.47 91 ASP A C 1
ATOM 763 O O . ASP A 1 91 ? 18.983 -7.179 -42.865 1.00 44.47 91 ASP A O 1
ATOM 767 N N . LEU A 1 92 ? 19.186 -9.404 -43.098 1.00 48.31 92 LEU A N 1
ATOM 768 C CA . LEU A 1 92 ? 20.567 -9.535 -42.643 1.00 48.31 92 LEU A CA 1
ATOM 769 C C . LEU A 1 92 ? 21.524 -8.828 -43.618 1.00 48.31 92 LEU A C 1
ATOM 771 O O . LEU A 1 92 ? 22.245 -9.474 -44.377 1.00 48.31 92 LEU A O 1
ATOM 775 N N . SER A 1 93 ? 21.591 -7.497 -43.582 1.00 45.22 93 SER A N 1
ATOM 776 C CA . SER A 1 93 ? 22.734 -6.749 -44.101 1.00 45.22 93 SER A CA 1
ATOM 777 C C . SER A 1 93 ? 23.829 -6.764 -43.038 1.00 45.22 93 SER A C 1
ATOM 779 O O . SER A 1 93 ? 24.039 -5.811 -42.286 1.00 45.22 93 SER A O 1
ATOM 781 N N . GLN A 1 94 ? 24.494 -7.911 -42.952 1.00 50.88 94 GLN A N 1
ATOM 782 C CA . GLN A 1 94 ? 25.740 -8.109 -42.230 1.00 50.88 94 GLN A CA 1
ATOM 783 C C . GLN A 1 94 ? 26.857 -7.364 -42.974 1.00 50.88 94 GLN A C 1
ATOM 785 O O . GLN A 1 94 ? 27.598 -7.970 -43.735 1.00 50.88 94 GLN A O 1
ATOM 790 N N . ASP A 1 95 ? 26.908 -6.042 -42.807 1.00 49.50 95 ASP A N 1
ATOM 791 C CA . ASP A 1 95 ? 28.042 -5.191 -43.201 1.00 49.50 95 ASP A CA 1
ATOM 792 C C . ASP A 1 95 ? 27.963 -3.821 -42.488 1.00 49.50 95 ASP A C 1
ATOM 794 O O . ASP A 1 95 ? 28.136 -2.763 -43.086 1.00 49.50 95 ASP A O 1
ATOM 798 N N . ALA A 1 96 ? 27.665 -3.819 -41.183 1.00 58.62 96 ALA A N 1
ATOM 799 C CA . ALA A 1 96 ? 27.958 -2.645 -40.360 1.00 58.62 96 ALA A CA 1
ATOM 800 C C . ALA A 1 96 ? 29.471 -2.630 -40.116 1.00 58.62 96 ALA A C 1
ATOM 802 O O . ALA A 1 96 ? 30.021 -3.592 -39.570 1.00 58.62 96 ALA A O 1
ATOM 803 N N . SER A 1 97 ? 30.150 -1.580 -40.577 1.00 64.31 97 SER A N 1
ATOM 804 C CA . SER A 1 97 ? 31.580 -1.403 -40.340 1.00 64.31 97 SER A CA 1
ATOM 805 C C . SER A 1 97 ? 31.864 -1.375 -38.836 1.00 64.31 97 SER A C 1
ATOM 807 O O . SER A 1 97 ? 31.051 -0.902 -38.043 1.00 64.31 97 SER A O 1
ATOM 809 N N . ASP A 1 98 ? 33.037 -1.871 -38.442 1.00 66.06 98 ASP A N 1
ATOM 810 C CA . ASP A 1 98 ? 33.499 -1.927 -37.044 1.00 66.06 98 ASP A CA 1
ATOM 811 C C . ASP A 1 98 ? 33.401 -0.548 -36.340 1.00 66.06 98 ASP A C 1
ATOM 813 O O . ASP A 1 98 ? 33.124 -0.459 -35.145 1.00 66.06 98 ASP A O 1
ATOM 817 N N . ASP A 1 99 ? 33.510 0.537 -37.117 1.00 71.50 99 ASP A N 1
ATOM 818 C CA . ASP A 1 99 ? 33.339 1.922 -36.663 1.00 71.50 99 ASP A CA 1
ATOM 819 C C . ASP A 1 99 ? 31.895 2.252 -36.215 1.00 71.50 99 ASP A C 1
ATOM 821 O O . ASP A 1 99 ? 31.707 2.932 -35.208 1.00 71.50 99 ASP A O 1
ATOM 825 N N . GLU A 1 100 ? 30.855 1.741 -36.891 1.00 75.31 100 GLU A N 1
ATOM 826 C CA . GLU A 1 100 ? 29.452 1.983 -36.497 1.00 75.31 100 GLU A CA 1
ATOM 827 C C . GLU A 1 100 ? 29.067 1.234 -35.210 1.00 75.31 100 GLU A C 1
ATOM 829 O O . GLU A 1 100 ? 28.188 1.668 -34.457 1.00 75.31 100 GLU A O 1
ATOM 834 N N . LEU A 1 101 ? 29.722 0.100 -34.944 1.00 76.12 101 LEU A N 1
ATOM 835 C CA . LEU A 1 101 ? 29.542 -0.669 -33.714 1.00 76.12 101 LEU A CA 1
ATOM 836 C C . LEU A 1 101 ? 30.161 0.041 -32.505 1.00 76.12 101 LEU A C 1
ATOM 838 O O . LEU A 1 101 ? 29.536 0.072 -31.440 1.00 76.12 101 LEU A O 1
ATOM 842 N N . GLU A 1 102 ? 31.347 0.636 -32.655 1.00 78.62 102 GLU A N 1
ATOM 843 C CA . GLU A 1 102 ? 31.973 1.414 -31.580 1.00 78.62 102 GLU A CA 1
ATOM 844 C C . GLU A 1 102 ? 31.224 2.726 -31.298 1.00 78.62 102 GLU A C 1
ATOM 846 O O . GLU A 1 102 ? 31.033 3.055 -30.126 1.00 78.62 102 GLU A O 1
ATOM 851 N N . ASP A 1 103 ? 30.685 3.413 -32.311 1.00 84.44 103 ASP A N 1
ATOM 852 C CA . ASP A 1 103 ? 29.846 4.604 -32.096 1.00 84.44 103 ASP A CA 1
ATOM 853 C C . ASP A 1 103 ? 28.570 4.269 -31.299 1.00 84.44 103 ASP A C 1
ATOM 855 O O . ASP A 1 103 ? 28.264 4.913 -30.290 1.00 84.44 103 ASP A O 1
ATOM 859 N N . ARG A 1 104 ? 27.864 3.184 -31.657 1.00 82.56 104 ARG A N 1
ATOM 860 C CA . ARG A 1 104 ? 26.682 2.719 -30.900 1.00 82.56 104 ARG A CA 1
ATOM 861 C C . ARG A 1 104 ? 27.025 2.321 -29.467 1.00 82.56 104 ARG A C 1
ATOM 863 O O . ARG A 1 104 ? 26.249 2.561 -28.542 1.00 82.56 104 ARG A O 1
ATOM 870 N N . LYS A 1 105 ? 28.183 1.700 -29.261 1.00 85.44 105 LYS A N 1
ATOM 871 C CA . LYS A 1 105 ? 28.665 1.309 -27.934 1.00 85.44 105 LYS A CA 1
ATOM 872 C C . LYS A 1 105 ? 29.013 2.530 -27.085 1.00 85.44 105 LYS A C 1
ATOM 874 O O . LYS A 1 105 ? 28.669 2.563 -25.902 1.00 85.44 105 LYS A O 1
ATOM 879 N N . GLN A 1 106 ? 29.630 3.549 -27.677 1.00 87.75 106 GLN A N 1
ATOM 880 C CA . GLN A 1 106 ? 29.900 4.827 -27.024 1.00 87.75 106 GLN A CA 1
ATOM 881 C C . GLN A 1 106 ? 28.591 5.504 -26.579 1.00 87.75 106 GLN A C 1
ATOM 883 O O . GLN A 1 106 ? 28.484 5.928 -25.425 1.00 87.75 106 GLN A O 1
ATOM 888 N N . ASP A 1 107 ? 27.570 5.523 -27.440 1.00 90.00 107 ASP A N 1
ATOM 889 C CA . ASP A 1 107 ? 26.243 6.065 -27.125 1.00 90.00 107 ASP A CA 1
ATOM 890 C C . ASP A 1 107 ? 25.560 5.306 -25.979 1.00 90.00 107 ASP A C 1
ATOM 892 O O . ASP A 1 107 ? 25.018 5.917 -25.053 1.00 90.00 107 ASP A O 1
ATOM 896 N N . LEU A 1 108 ? 25.651 3.972 -25.974 1.00 90.12 108 LEU A N 1
ATOM 897 C CA . LEU A 1 108 ? 25.155 3.144 -24.872 1.00 90.12 108 LEU A CA 1
ATOM 898 C C . LEU A 1 108 ? 25.878 3.453 -23.559 1.00 90.12 108 LEU A C 1
ATOM 900 O O . LEU A 1 108 ? 25.235 3.567 -22.516 1.00 90.12 108 LEU A O 1
ATOM 904 N N . HIS A 1 109 ? 27.199 3.638 -23.583 1.00 93.38 109 HIS A N 1
ATOM 905 C CA . HIS A 1 109 ? 27.950 4.021 -22.388 1.00 93.38 109 HIS A CA 1
ATOM 906 C C . HIS A 1 109 ? 27.520 5.389 -21.850 1.00 93.38 109 HIS A C 1
ATOM 908 O O . HIS A 1 109 ? 27.378 5.551 -20.634 1.00 93.38 109 HIS A O 1
ATOM 914 N N . VAL A 1 110 ? 27.263 6.356 -22.733 1.00 93.00 110 VAL A N 1
ATOM 915 C CA . VAL A 1 110 ? 26.741 7.674 -22.348 1.00 93.00 110 VAL A CA 1
ATOM 916 C C . VAL A 1 110 ? 25.341 7.549 -21.746 1.00 93.00 110 VAL A C 1
ATOM 918 O O . VAL A 1 110 ? 25.084 8.128 -20.688 1.00 93.00 110 VAL A O 1
ATOM 921 N N . LEU A 1 111 ? 24.456 6.756 -22.353 1.00 94.19 111 LEU A N 1
ATOM 922 C CA . LEU A 1 111 ? 23.101 6.523 -21.852 1.00 94.19 111 LEU A CA 1
ATOM 923 C C . LEU A 1 111 ? 23.109 5.841 -20.476 1.00 94.19 111 LEU A C 1
ATOM 925 O O . LEU A 1 111 ? 22.433 6.294 -19.552 1.00 94.19 111 LEU A O 1
ATOM 929 N N . VAL A 1 112 ? 23.926 4.800 -20.303 1.00 95.06 112 VAL A N 1
ATOM 930 C CA . VAL A 1 112 ? 24.087 4.097 -19.022 1.00 95.06 112 VAL A CA 1
ATOM 931 C C . VAL A 1 112 ? 24.648 5.034 -17.953 1.00 95.06 112 VAL A C 1
ATOM 933 O O . VAL A 1 112 ? 24.167 5.022 -16.821 1.00 95.06 112 VAL A O 1
ATOM 936 N N . ALA A 1 113 ? 25.613 5.894 -18.292 1.00 93.81 113 ALA A N 1
ATOM 937 C CA . ALA A 1 113 ? 26.143 6.886 -17.359 1.00 93.81 113 ALA A CA 1
ATOM 938 C C . ALA A 1 113 ? 25.078 7.915 -16.939 1.00 93.81 113 ALA A C 1
ATOM 940 O O . ALA A 1 113 ? 24.986 8.263 -15.758 1.00 93.81 113 ALA A O 1
ATOM 941 N N . GLN A 1 114 ? 24.236 8.366 -17.874 1.00 95.12 114 GLN A N 1
ATOM 942 C CA . GLN A 1 114 ? 23.115 9.262 -17.576 1.00 95.12 114 GLN A CA 1
ATOM 943 C C . GLN A 1 114 ? 22.069 8.588 -16.682 1.00 95.12 114 GLN A C 1
ATOM 945 O O . GLN A 1 114 ? 21.644 9.181 -15.689 1.00 95.12 114 GLN A O 1
ATOM 950 N N . MET A 1 115 ? 21.702 7.337 -16.975 1.00 94.44 115 MET A N 1
ATOM 951 C CA . MET A 1 115 ? 20.795 6.552 -16.135 1.00 94.44 115 MET A CA 1
ATOM 952 C C . MET A 1 115 ? 21.366 6.346 -14.733 1.00 94.44 115 MET A C 1
ATOM 954 O O . MET A 1 115 ? 20.673 6.603 -13.752 1.00 94.44 115 MET A O 1
ATOM 958 N N . ALA A 1 116 ? 22.636 5.955 -14.615 1.00 94.69 116 ALA A N 1
ATOM 959 C CA . ALA A 1 116 ? 23.298 5.780 -13.326 1.00 94.69 116 ALA A CA 1
ATOM 960 C C . ALA A 1 116 ? 23.313 7.085 -12.516 1.00 94.69 116 ALA A C 1
ATOM 962 O O . ALA A 1 116 ? 23.067 7.070 -11.309 1.00 94.69 116 ALA A O 1
ATOM 963 N N . HIS A 1 117 ? 23.540 8.228 -13.170 1.00 94.81 117 HIS A N 1
ATOM 964 C CA . HIS A 1 117 ? 23.474 9.531 -12.517 1.00 94.81 117 HIS A CA 1
ATOM 965 C C . HIS A 1 117 ? 22.051 9.872 -12.049 1.00 94.81 117 HIS A C 1
ATOM 967 O O . HIS A 1 117 ? 21.873 10.345 -10.925 1.00 94.81 117 HIS A O 1
ATOM 973 N N . ALA A 1 118 ? 21.033 9.622 -12.876 1.00 95.25 118 ALA A N 1
ATOM 974 C CA . ALA A 1 118 ? 19.635 9.850 -12.516 1.00 95.25 118 ALA A CA 1
ATOM 975 C C . ALA A 1 118 ? 19.203 8.968 -11.332 1.00 95.25 118 ALA A C 1
ATOM 977 O O . ALA A 1 118 ? 18.664 9.480 -10.351 1.00 95.25 118 ALA A O 1
ATOM 978 N N . VAL A 1 119 ? 19.521 7.670 -11.379 1.00 95.75 119 VAL A N 1
ATOM 979 C CA . VAL A 1 119 ? 19.236 6.702 -10.308 1.00 95.75 119 VAL A CA 1
ATOM 980 C C . VAL A 1 119 ? 19.946 7.090 -9.012 1.00 95.75 119 VAL A C 1
ATOM 982 O O . VAL A 1 119 ? 19.324 7.113 -7.955 1.00 95.75 119 VAL A O 1
ATOM 985 N N . ASN A 1 120 ? 21.222 7.479 -9.075 1.00 95.94 120 ASN A N 1
ATOM 986 C CA . ASN A 1 120 ? 21.957 7.944 -7.897 1.00 95.94 120 ASN A CA 1
ATOM 987 C C . ASN A 1 120 ? 21.366 9.248 -7.324 1.00 95.94 120 ASN A C 1
ATOM 989 O O . ASN A 1 120 ? 21.341 9.449 -6.110 1.00 95.94 120 ASN A O 1
ATOM 993 N N . GLY A 1 121 ? 20.849 10.131 -8.183 1.00 95.44 121 GLY A N 1
ATOM 994 C CA . GLY A 1 121 ? 20.117 11.327 -7.765 1.00 95.44 121 GLY A CA 1
ATOM 995 C C . GLY A 1 121 ? 18.856 10.992 -6.965 1.00 95.44 121 GLY A C 1
ATOM 996 O O . GLY A 1 121 ? 18.647 11.563 -5.893 1.00 95.44 121 GLY A O 1
ATOM 997 N N . VAL A 1 122 ? 18.060 10.033 -7.449 1.00 95.62 122 VAL A N 1
ATOM 998 C CA . VAL A 1 122 ? 16.872 9.527 -6.742 1.00 95.62 122 VAL A CA 1
ATOM 999 C C . VAL A 1 122 ? 17.271 8.885 -5.415 1.00 95.62 122 VAL A C 1
ATOM 1001 O O . VAL A 1 122 ? 16.733 9.261 -4.379 1.00 95.62 122 VAL A O 1
ATOM 1004 N N . TYR A 1 123 ? 18.282 8.015 -5.420 1.00 96.44 123 TYR A N 1
ATOM 1005 C CA . TYR A 1 123 ? 18.753 7.329 -4.217 1.00 96.44 123 TYR A CA 1
ATOM 1006 C C . TYR A 1 123 ? 19.185 8.307 -3.113 1.00 96.44 123 TYR A C 1
ATOM 1008 O O . TYR A 1 123 ? 18.782 8.178 -1.959 1.00 96.44 123 TYR A O 1
ATOM 1016 N N . ARG A 1 124 ? 19.947 9.354 -3.457 1.00 95.56 124 ARG A N 1
ATOM 1017 C CA . ARG A 1 124 ? 20.336 10.389 -2.482 1.00 95.56 124 ARG A CA 1
ATOM 1018 C C . ARG A 1 124 ? 19.148 11.184 -1.956 1.00 95.56 124 ARG A C 1
ATOM 1020 O O . ARG A 1 124 ? 19.155 11.603 -0.799 1.00 95.56 124 ARG A O 1
ATOM 1027 N N . TYR A 1 125 ? 18.153 11.449 -2.798 1.00 96.94 125 TYR A N 1
ATOM 1028 C CA . TYR A 1 125 ? 16.938 12.131 -2.363 1.00 96.94 125 TYR A CA 1
ATOM 1029 C C . TYR A 1 125 ? 16.137 11.266 -1.385 1.00 96.94 125 TYR A C 1
ATOM 1031 O O . TYR A 1 125 ? 15.708 11.762 -0.341 1.00 96.94 125 TYR A O 1
ATOM 1039 N N . GLU A 1 126 ? 15.994 9.975 -1.681 1.00 94.44 126 GLU A N 1
ATOM 1040 C CA . GLU A 1 126 ? 15.358 9.003 -0.792 1.00 94.44 126 GLU A CA 1
ATOM 1041 C C . GLU A 1 126 ? 16.102 8.900 0.538 1.00 94.44 126 GLU A C 1
ATOM 1043 O O . GLU A 1 126 ? 15.480 9.019 1.589 1.00 94.44 126 GLU A O 1
ATOM 1048 N N . GLU A 1 127 ? 17.431 8.804 0.518 1.00 96.06 127 GLU A N 1
ATOM 1049 C CA . GLU A 1 127 ? 18.252 8.793 1.729 1.00 96.06 127 GLU A CA 1
ATOM 1050 C C . GLU A 1 127 ? 18.027 10.057 2.578 1.00 96.06 127 GLU A C 1
ATOM 1052 O O . GLU A 1 127 ? 17.835 9.989 3.795 1.00 96.06 127 GLU A O 1
ATOM 1057 N N . GLN A 1 128 ? 17.981 11.238 1.955 1.00 96.56 128 GLN A N 1
ATOM 1058 C CA . GLN A 1 128 ? 17.666 12.482 2.664 1.00 96.56 128 GLN A CA 1
ATOM 1059 C C . GLN A 1 128 ? 16.248 12.482 3.243 1.00 96.56 128 GLN A C 1
ATOM 1061 O O . GLN A 1 128 ? 16.032 12.992 4.345 1.00 96.56 128 GLN A O 1
ATOM 1066 N N . MET A 1 129 ? 15.274 11.940 2.514 1.00 95.56 129 MET A N 1
ATOM 1067 C CA . MET A 1 129 ? 13.893 11.817 2.972 1.00 95.56 129 MET A CA 1
ATOM 1068 C C . MET A 1 129 ? 13.765 10.854 4.148 1.00 95.56 129 MET A C 1
ATOM 1070 O O . MET A 1 129 ? 13.150 11.216 5.150 1.00 95.56 129 MET A O 1
ATOM 1074 N N . VAL A 1 130 ? 14.395 9.684 4.071 1.00 95.81 130 VAL A N 1
ATOM 1075 C CA . VAL A 1 130 ? 14.449 8.698 5.154 1.00 95.81 130 VAL A CA 1
ATOM 1076 C C . VAL A 1 130 ? 15.072 9.321 6.397 1.00 95.81 130 VAL A C 1
ATOM 1078 O O . VAL A 1 130 ? 14.479 9.253 7.469 1.00 95.81 130 VAL A O 1
ATOM 1081 N N . ASN A 1 131 ? 16.191 10.035 6.257 1.00 96.75 131 ASN A N 1
ATOM 1082 C CA . ASN A 1 131 ? 16.825 10.733 7.375 1.00 96.75 131 ASN A CA 1
ATOM 1083 C C . ASN A 1 131 ? 15.906 11.794 8.010 1.00 96.75 131 ASN A C 1
ATOM 1085 O O . ASN A 1 131 ? 15.812 11.893 9.236 1.00 96.75 131 ASN A O 1
ATOM 1089 N N . LYS A 1 132 ? 15.184 12.580 7.197 1.00 97.00 132 LYS A N 1
ATOM 1090 C CA . LYS A 1 132 ? 14.200 13.560 7.698 1.00 97.00 132 LYS A CA 1
ATOM 1091 C C . LYS A 1 132 ? 13.035 12.882 8.419 1.00 97.00 132 LYS A C 1
ATOM 1093 O O . LYS A 1 132 ? 12.621 13.358 9.474 1.00 97.00 132 LYS A O 1
ATOM 1098 N N . LEU A 1 133 ? 12.521 11.783 7.871 1.00 96.19 133 LEU A N 1
ATOM 1099 C CA . LEU A 1 133 ? 11.445 11.003 8.480 1.00 96.19 133 LEU A CA 1
ATOM 1100 C C . LEU A 1 133 ? 11.898 10.373 9.795 1.00 96.19 133 LEU A C 1
ATOM 1102 O O . LEU A 1 133 ? 11.197 10.496 10.792 1.00 96.19 133 LEU A O 1
ATOM 1106 N N . GLN A 1 134 ? 13.089 9.780 9.835 1.00 96.44 134 GLN A N 1
ATOM 1107 C CA . GLN A 1 134 ? 13.664 9.202 11.045 1.00 96.44 134 GLN A CA 1
ATOM 1108 C C . GLN A 1 134 ? 13.845 10.260 12.135 1.00 96.44 134 GLN A C 1
ATOM 1110 O O . GLN A 1 134 ? 13.455 10.032 13.279 1.00 96.44 134 GLN A O 1
ATOM 1115 N N . LYS A 1 135 ? 14.341 11.453 11.781 1.00 96.88 135 LYS A N 1
ATOM 1116 C CA . LYS A 1 135 ? 14.402 12.583 12.714 1.00 96.88 135 LYS A CA 1
ATOM 1117 C C . LYS A 1 135 ? 13.012 12.947 13.241 1.00 96.88 135 LYS A C 1
ATOM 1119 O O . LYS A 1 135 ? 12.838 13.099 14.446 1.00 96.88 135 LYS A O 1
ATOM 1124 N N . ARG A 1 136 ? 12.010 13.028 12.360 1.00 96.62 136 ARG A N 1
ATOM 1125 C CA . ARG A 1 136 ? 10.637 13.352 12.762 1.00 96.62 136 ARG A CA 1
ATOM 1126 C C . ARG A 1 136 ? 10.020 12.281 13.662 1.00 96.62 136 ARG A C 1
ATOM 1128 O O . ARG A 1 136 ? 9.281 12.621 14.578 1.00 96.62 136 ARG A O 1
ATOM 1135 N N . ILE A 1 137 ? 10.328 11.008 13.426 1.00 95.19 137 ILE A N 1
ATOM 1136 C CA . ILE A 1 137 ? 9.902 9.893 14.280 1.00 95.19 137 ILE A CA 1
ATOM 1137 C C . ILE A 1 13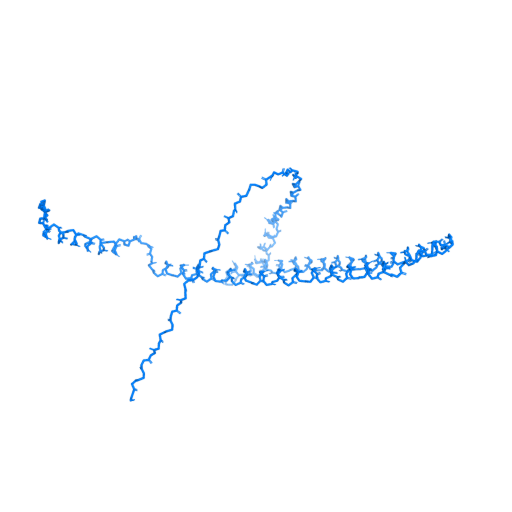7 ? 10.496 10.041 15.682 1.00 95.19 137 ILE A C 1
ATOM 1139 O O . ILE A 1 137 ? 9.773 9.864 16.658 1.00 95.19 137 ILE A O 1
ATOM 1143 N N . ILE A 1 138 ? 11.781 10.394 15.791 1.00 94.50 138 ILE A N 1
ATOM 1144 C CA . ILE A 1 138 ? 12.437 10.627 17.085 1.00 94.50 138 ILE A CA 1
ATOM 1145 C C . ILE A 1 138 ? 11.770 11.797 17.819 1.00 94.50 138 ILE A C 1
ATOM 1147 O O . ILE A 1 138 ? 11.356 11.627 18.961 1.00 94.50 138 ILE A O 1
ATOM 1151 N N . GLU A 1 139 ? 11.568 12.936 17.149 1.00 95.31 139 GLU A N 1
ATOM 1152 C CA . GLU A 1 139 ? 10.884 14.103 17.732 1.00 95.31 139 GLU A CA 1
ATOM 1153 C C . GLU A 1 139 ? 9.465 13.763 18.218 1.00 95.31 139 GLU A C 1
ATOM 1155 O O . GLU A 1 139 ? 9.077 14.118 19.327 1.00 95.31 139 GLU A O 1
ATOM 1160 N N . LEU A 1 140 ? 8.685 13.041 17.406 1.00 95.44 140 LEU A N 1
ATOM 1161 C CA . LEU A 1 140 ? 7.332 12.615 17.775 1.00 95.44 140 LEU A CA 1
ATOM 1162 C C . LEU A 1 140 ? 7.329 11.627 18.942 1.00 95.44 140 LEU A C 1
ATOM 1164 O O . LEU A 1 140 ? 6.376 11.608 19.721 1.00 95.44 140 LEU A O 1
ATOM 1168 N N . ARG A 1 141 ? 8.365 10.791 19.054 1.00 92.44 141 ARG A N 1
ATOM 1169 C CA . ARG A 1 141 ? 8.530 9.865 20.175 1.00 92.44 141 ARG A CA 1
ATOM 1170 C C . ARG A 1 141 ? 8.806 10.634 21.462 1.00 92.44 141 ARG A C 1
ATOM 1172 O O . ARG A 1 141 ? 8.126 10.386 22.451 1.00 92.44 141 ARG A O 1
ATOM 1179 N N . GLU A 1 142 ? 9.721 11.601 21.419 1.00 90.50 142 GLU A N 1
ATOM 1180 C CA . GLU A 1 142 ? 10.000 12.501 22.542 1.00 90.50 142 GLU A CA 1
ATOM 1181 C C . GLU A 1 142 ? 8.743 13.280 22.960 1.00 90.50 142 GLU A C 1
ATOM 1183 O O . GLU A 1 142 ? 8.408 13.318 24.142 1.00 90.50 142 GLU A O 1
ATOM 1188 N N . GLU A 1 143 ? 7.987 13.824 22.001 1.00 91.31 143 GLU A N 1
ATOM 1189 C CA . GLU A 1 143 ? 6.719 14.516 22.259 1.00 91.31 143 GLU A CA 1
ATOM 1190 C C . GLU A 1 143 ? 5.686 13.589 22.922 1.00 91.31 143 GLU A C 1
ATOM 1192 O O . GLU A 1 143 ? 5.076 13.954 23.929 1.00 91.31 143 GLU A O 1
ATOM 1197 N N . ASN A 1 144 ? 5.514 12.364 22.412 1.00 91.38 144 ASN A N 1
ATOM 1198 C CA . ASN A 1 144 ? 4.614 11.380 23.018 1.00 91.38 144 ASN A CA 1
ATOM 1199 C C . ASN A 1 144 ? 5.038 11.006 24.439 1.00 91.38 144 ASN A C 1
ATOM 1201 O O . ASN A 1 144 ? 4.188 10.858 25.317 1.00 91.38 144 ASN A O 1
ATOM 1205 N N . ASP A 1 145 ? 6.338 10.847 24.676 1.00 87.31 145 ASP A N 1
ATOM 1206 C CA . ASP A 1 145 ? 6.867 10.505 25.991 1.00 87.31 145 ASP A CA 1
ATOM 1207 C C . ASP A 1 145 ? 6.653 11.650 26.993 1.00 87.31 145 ASP A C 1
ATOM 1209 O O . ASP A 1 145 ? 6.273 11.391 28.140 1.00 87.31 145 ASP A O 1
ATOM 1213 N N . ILE A 1 146 ? 6.777 12.912 26.561 1.00 87.44 146 ILE A N 1
ATOM 1214 C CA . ILE A 1 146 ? 6.414 14.089 27.367 1.00 87.44 146 ILE A CA 1
ATOM 1215 C C . ILE A 1 146 ? 4.914 14.088 27.677 1.00 87.44 146 ILE A C 1
ATOM 1217 O O . ILE A 1 146 ? 4.529 14.222 28.839 1.00 87.44 146 ILE A O 1
ATOM 1221 N N . LEU A 1 147 ? 4.055 13.893 26.672 1.00 88.88 147 LEU A N 1
ATOM 1222 C CA . LEU A 1 147 ? 2.600 13.858 26.861 1.00 88.88 147 LEU A CA 1
ATOM 1223 C C . LEU A 1 147 ? 2.177 12.742 27.821 1.00 88.88 147 LEU A C 1
ATOM 1225 O O . LEU A 1 147 ? 1.333 12.966 28.687 1.00 88.88 147 LEU A O 1
ATOM 1229 N N . ARG A 1 148 ? 2.801 11.562 27.731 1.00 87.06 148 ARG A N 1
ATOM 1230 C CA . ARG A 1 148 ? 2.604 10.472 28.697 1.00 87.06 148 ARG A CA 1
ATOM 1231 C C . ARG A 1 148 ? 3.040 10.877 30.096 1.00 87.06 148 ARG A C 1
ATOM 1233 O O . ARG A 1 148 ? 2.314 10.604 31.041 1.00 87.06 148 ARG A O 1
ATOM 1240 N N . CYS A 1 149 ? 4.174 11.564 30.246 1.00 84.88 149 CYS A N 1
ATOM 1241 C CA . CYS A 1 149 ? 4.595 12.073 31.551 1.00 84.88 149 CYS A CA 1
ATOM 1242 C C . CYS A 1 149 ? 3.576 13.067 32.127 1.00 84.88 149 CYS A C 1
ATOM 1244 O O . CYS A 1 149 ? 3.305 13.011 33.324 1.00 84.88 149 CYS A O 1
ATOM 1246 N N . ILE A 1 150 ? 2.976 13.923 31.294 1.00 84.81 150 ILE A N 1
ATOM 1247 C CA . ILE A 1 150 ? 1.943 14.881 31.714 1.00 84.81 150 ILE A CA 1
ATOM 1248 C C . ILE A 1 150 ? 0.656 14.152 32.123 1.00 84.81 150 ILE A C 1
ATOM 1250 O O . ILE A 1 150 ? 0.099 14.454 33.172 1.00 84.81 150 ILE A O 1
ATOM 1254 N N . LEU A 1 151 ? 0.200 13.174 31.334 1.00 84.31 151 LEU A N 1
ATOM 1255 C CA . LEU A 1 151 ? -1.017 12.404 31.619 1.00 84.31 151 LEU A CA 1
ATOM 1256 C C . LEU A 1 151 ? -0.877 11.479 32.838 1.00 84.31 151 LEU A C 1
ATOM 1258 O O . LEU A 1 151 ? -1.831 11.327 33.594 1.00 84.31 151 LEU A O 1
ATOM 1262 N N . ASP A 1 152 ? 0.304 10.892 33.045 1.00 82.50 152 ASP A N 1
ATOM 1263 C CA . ASP A 1 152 ? 0.635 10.070 34.220 1.00 82.50 152 ASP A CA 1
ATOM 1264 C C . ASP A 1 152 ? 0.830 10.925 35.493 1.00 82.50 152 ASP A C 1
ATOM 1266 O O . ASP A 1 152 ? 1.079 10.394 36.582 1.00 82.50 152 ASP A O 1
ATOM 1270 N N . SER A 1 153 ? 0.812 12.255 35.372 1.00 81.56 153 SER A N 1
ATOM 1271 C CA . SER A 1 153 ? 0.968 13.159 36.507 1.00 81.56 153 SER A CA 1
ATOM 1272 C C . SER A 1 153 ? -0.380 13.492 37.131 1.00 81.56 153 SER A C 1
ATOM 1274 O O . SER A 1 153 ? -1.381 13.701 36.451 1.00 81.56 153 SER A O 1
ATOM 1276 N N . GLU A 1 154 ? -0.410 13.527 38.461 1.00 77.75 154 GLU A N 1
ATOM 1277 C CA . GLU A 1 154 ? -1.612 13.893 39.203 1.00 77.75 154 GLU A CA 1
ATOM 1278 C C . GLU A 1 154 ? -1.998 15.350 38.901 1.00 77.75 154 GLU A C 1
ATOM 1280 O O . GLU A 1 154 ? -1.138 16.215 38.708 1.00 77.75 154 GLU A O 1
ATOM 1285 N N . SER A 1 155 ? -3.304 15.629 38.854 1.00 67.00 155 SER A N 1
ATOM 1286 C CA . SER A 1 155 ? -3.835 16.971 38.590 1.00 67.00 155 SER A CA 1
ATOM 1287 C C . SER A 1 155 ? -3.321 17.967 39.640 1.00 67.00 155 SER A C 1
ATOM 1289 O O . SER A 1 155 ? -3.829 17.996 40.759 1.00 67.00 155 SER A O 1
ATOM 1291 N N . GLY A 1 156 ? -2.337 18.794 39.269 1.00 66.88 156 GLY A N 1
ATOM 1292 C CA . GLY A 1 156 ? -1.679 19.770 40.150 1.00 66.88 156 GLY A CA 1
ATOM 1293 C C . GLY A 1 156 ? -0.175 19.554 40.362 1.00 66.88 156 GLY A C 1
ATOM 1294 O O . GLY A 1 156 ? 0.426 20.295 41.136 1.00 66.88 156 GLY A O 1
ATOM 1295 N N . ALA A 1 157 ? 0.437 18.566 39.700 1.00 70.94 157 ALA A N 1
ATOM 1296 C CA . ALA A 1 157 ? 1.883 18.358 39.737 1.00 70.94 157 ALA A CA 1
ATOM 1297 C C . ALA A 1 157 ? 2.658 19.534 39.110 1.00 70.94 157 ALA A C 1
ATOM 1299 O O . ALA A 1 157 ? 2.288 20.056 38.058 1.00 70.94 157 ALA A O 1
ATOM 1300 N N . ASP A 1 158 ? 3.752 19.925 39.765 1.00 82.00 158 ASP A N 1
ATOM 1301 C CA . ASP A 1 158 ? 4.642 20.998 39.321 1.00 82.00 158 ASP A CA 1
ATOM 1302 C C . ASP A 1 158 ? 5.437 20.585 38.069 1.00 82.00 158 ASP A C 1
ATOM 1304 O O . ASP A 1 158 ? 5.864 19.431 37.955 1.00 82.00 158 ASP A O 1
ATOM 1308 N N . LEU A 1 159 ? 5.662 21.517 37.138 1.00 78.62 159 LEU A N 1
ATOM 1309 C CA . LEU A 1 159 ? 6.326 21.259 35.850 1.00 78.62 159 LEU A CA 1
ATOM 1310 C C . LEU A 1 159 ? 7.726 20.653 36.034 1.00 78.62 159 LEU A C 1
ATOM 1312 O O . LEU A 1 159 ? 8.116 19.759 35.279 1.00 78.62 159 LEU A O 1
ATOM 1316 N N . ASP A 1 160 ? 8.437 21.064 37.085 1.00 80.19 160 ASP A N 1
ATOM 1317 C CA . ASP A 1 160 ? 9.764 20.545 37.418 1.00 80.19 160 ASP A CA 1
ATOM 1318 C C . ASP A 1 160 ? 9.720 19.062 37.820 1.00 80.19 160 ASP A C 1
ATOM 1320 O O . ASP A 1 160 ? 10.610 18.285 37.466 1.00 80.19 160 ASP A O 1
ATOM 1324 N N . SER A 1 161 ? 8.648 18.621 38.486 1.00 78.00 161 SER A N 1
ATOM 1325 C CA . SER A 1 161 ? 8.463 17.212 38.856 1.00 78.00 161 SER A CA 1
ATOM 1326 C C . SER A 1 161 ? 8.164 16.317 37.642 1.00 78.00 161 SER A C 1
ATOM 1328 O O . SER A 1 161 ? 8.632 15.176 37.576 1.00 78.00 161 SER A O 1
ATOM 1330 N N . ILE A 1 162 ? 7.456 16.855 36.642 1.00 78.56 162 ILE A N 1
ATOM 1331 C CA . ILE A 1 162 ? 7.158 16.183 35.368 1.00 78.56 162 ILE A CA 1
ATOM 1332 C C . ILE A 1 162 ? 8.438 16.049 34.535 1.00 78.56 162 ILE A C 1
ATOM 1334 O O . ILE A 1 162 ? 8.729 14.973 34.007 1.00 78.56 162 ILE A O 1
ATOM 1338 N N . TYR A 1 163 ? 9.241 17.115 34.469 1.00 80.06 163 TYR A N 1
ATOM 1339 C CA . TYR A 1 163 ? 10.503 17.133 33.731 1.00 80.06 163 TYR A CA 1
ATOM 1340 C C . TYR A 1 163 ? 11.535 16.148 34.308 1.00 80.06 163 TYR A C 1
ATOM 1342 O O . TYR A 1 163 ? 12.165 15.396 33.562 1.00 80.06 163 TYR A O 1
ATOM 1350 N N . GLN A 1 164 ? 11.650 16.065 35.637 1.00 79.12 164 GLN A N 1
ATOM 1351 C CA . GLN A 1 164 ? 12.515 15.083 36.304 1.00 79.12 164 GLN A CA 1
ATOM 1352 C C . GLN A 1 164 ? 12.081 13.633 36.028 1.00 79.12 164 GLN A C 1
ATOM 1354 O O . GLN A 1 164 ? 12.921 12.754 35.822 1.00 79.12 164 GLN A O 1
ATOM 1359 N N . ARG A 1 165 ? 10.770 13.368 35.960 1.00 77.44 165 ARG A N 1
ATOM 1360 C CA . ARG A 1 165 ? 10.233 12.039 35.620 1.00 77.44 165 ARG A CA 1
ATOM 1361 C C . ARG A 1 165 ? 10.500 11.665 34.156 1.00 77.44 165 ARG A C 1
ATOM 1363 O O . ARG A 1 165 ? 10.838 10.511 33.886 1.00 77.44 165 ARG A O 1
ATOM 1370 N N . PHE A 1 166 ? 10.392 12.623 33.235 1.00 78.75 166 PHE A N 1
ATOM 1371 C CA . PHE A 1 166 ? 10.747 12.437 31.825 1.00 78.75 166 PHE A CA 1
ATOM 1372 C C . PHE A 1 166 ? 12.234 12.088 31.662 1.00 78.75 166 PHE A C 1
ATOM 1374 O O . PHE A 1 166 ? 12.561 11.056 31.077 1.00 78.75 166 PHE A O 1
ATOM 1381 N N . LEU A 1 167 ? 13.131 12.869 32.275 1.00 78.69 167 LEU A N 1
ATOM 1382 C CA . LEU A 1 167 ? 14.573 12.592 32.286 1.00 78.69 167 LEU A CA 1
ATOM 1383 C C . LEU A 1 167 ? 14.904 11.207 32.869 1.00 78.69 167 LEU A C 1
ATOM 1385 O O . LEU A 1 167 ? 15.771 10.507 32.345 1.00 78.69 167 LEU A O 1
ATOM 1389 N N . GLY A 1 168 ? 14.184 10.782 33.913 1.00 74.62 168 GLY A N 1
ATOM 1390 C CA . GLY A 1 168 ? 14.332 9.454 34.511 1.00 74.62 168 GLY A CA 1
ATOM 1391 C C . GLY A 1 168 ? 13.901 8.296 33.599 1.00 74.62 168 GLY A C 1
ATOM 1392 O O . GLY A 1 168 ? 14.520 7.233 33.638 1.00 74.62 168 GLY A O 1
ATOM 1393 N N . ARG A 1 169 ? 12.877 8.482 32.749 1.00 68.44 169 ARG A N 1
ATOM 1394 C CA . ARG A 1 169 ? 12.411 7.460 31.786 1.00 6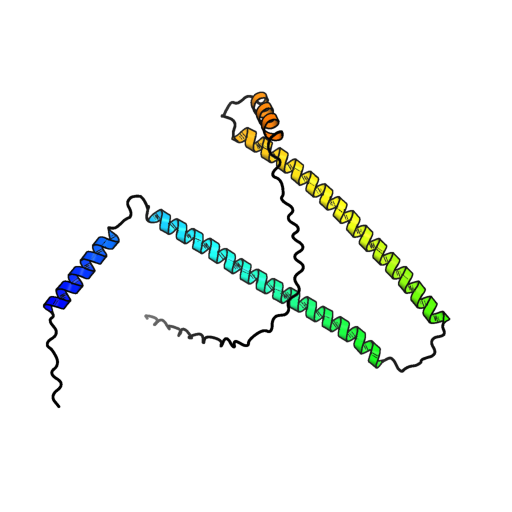8.44 169 ARG A CA 1
ATOM 1395 C C . ARG A 1 169 ? 13.270 7.391 30.521 1.00 68.44 169 ARG A C 1
ATOM 1397 O O . ARG A 1 169 ? 13.511 6.290 30.023 1.00 68.44 169 ARG A O 1
ATOM 1404 N N . SER A 1 170 ? 13.782 8.523 30.038 1.00 62.72 170 SER A N 1
ATOM 1405 C CA . SER A 1 170 ? 14.613 8.585 28.824 1.00 62.72 170 SER A CA 1
ATOM 1406 C C . SER A 1 170 ? 15.950 7.838 28.948 1.00 62.72 170 SER A C 1
ATOM 1408 O O . SER A 1 170 ? 16.548 7.485 27.936 1.00 62.72 170 SER A O 1
ATOM 1410 N N . CYS A 1 171 ? 16.398 7.512 30.167 1.00 51.72 171 CYS A N 1
ATOM 1411 C CA . CYS A 1 171 ? 17.613 6.725 30.411 1.00 51.72 171 CYS A CA 1
ATOM 1412 C C . CYS A 1 171 ? 17.375 5.193 30.439 1.00 51.72 171 CYS A C 1
ATOM 1414 O O . CYS A 1 171 ? 18.325 4.425 30.567 1.00 51.72 171 CYS A O 1
ATOM 1416 N N . GLY A 1 172 ? 16.119 4.727 30.340 1.00 53.91 172 GLY A N 1
ATOM 1417 C CA . GLY A 1 172 ? 15.739 3.353 30.704 1.00 53.91 172 GLY A CA 1
ATOM 1418 C C . GLY A 1 172 ? 15.057 2.485 29.640 1.00 53.91 172 GLY A C 1
ATOM 1419 O O . GLY A 1 172 ? 14.713 1.350 29.955 1.00 53.91 172 GLY A O 1
ATOM 1420 N N . SER A 1 173 ? 14.833 2.944 28.402 1.00 46.47 173 SER A N 1
ATOM 1421 C CA . SER A 1 173 ? 14.202 2.075 27.388 1.00 46.47 173 SER A CA 1
ATOM 1422 C C . SER A 1 173 ? 14.665 2.335 25.950 1.00 46.47 173 SER A C 1
ATOM 1424 O O . SER A 1 173 ? 14.018 3.012 25.149 1.00 46.47 173 SER A O 1
ATOM 1426 N N . LEU A 1 174 ? 15.784 1.703 25.588 1.00 45.88 174 LEU A N 1
ATOM 1427 C CA . LEU A 1 174 ? 15.956 1.185 24.232 1.00 45.88 174 LEU A CA 1
ATOM 1428 C C . LEU A 1 174 ? 15.178 -0.138 24.141 1.00 45.88 174 LEU A C 1
ATOM 1430 O O . LEU A 1 174 ? 15.606 -1.116 24.756 1.00 45.88 174 LEU A O 1
ATOM 1434 N N . PRO A 1 175 ? 14.071 -0.233 23.384 1.00 44.75 175 PRO A N 1
ATOM 1435 C CA . PRO A 1 175 ? 13.685 -1.517 22.836 1.00 44.75 175 PRO A CA 1
ATOM 1436 C C . PRO A 1 175 ? 14.736 -1.869 21.783 1.00 44.75 175 PRO A C 1
ATOM 1438 O O . PRO A 1 175 ? 14.932 -1.121 20.822 1.00 44.75 175 PRO A O 1
ATOM 1441 N N . LYS A 1 176 ? 15.433 -2.989 21.984 1.00 43.75 176 LYS A N 1
ATOM 1442 C CA . LYS A 1 176 ? 16.140 -3.672 20.904 1.00 43.75 176 LYS A CA 1
ATOM 1443 C C . LYS A 1 176 ? 15.118 -3.937 19.803 1.00 43.75 176 LYS A C 1
ATOM 1445 O O . LYS A 1 176 ? 14.190 -4.716 19.987 1.00 43.75 176 LYS A O 1
ATOM 1450 N N . THR A 1 177 ? 15.256 -3.245 18.683 1.00 41.66 177 THR A N 1
ATOM 1451 C CA . THR A 1 177 ? 14.761 -3.755 17.412 1.00 41.66 177 THR A CA 1
ATOM 1452 C C . THR A 1 177 ? 15.694 -4.896 17.038 1.00 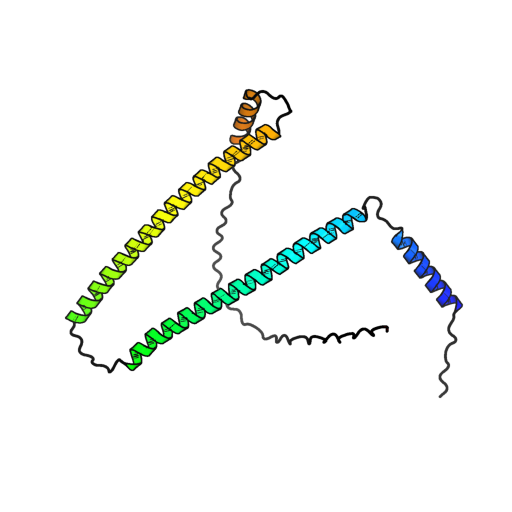41.66 177 THR A C 1
ATOM 1454 O O . THR A 1 177 ? 16.791 -4.655 16.531 1.00 41.66 177 THR A O 1
ATOM 1457 N N . ASP A 1 178 ? 15.290 -6.118 17.377 1.00 38.69 178 ASP A N 1
ATOM 1458 C CA . ASP A 1 178 ? 15.891 -7.333 16.847 1.00 38.69 178 ASP A CA 1
ATOM 1459 C C . ASP A 1 178 ? 15.659 -7.328 15.330 1.00 38.69 178 ASP A C 1
ATOM 1461 O O . ASP A 1 178 ? 14.573 -7.594 14.821 1.00 38.69 178 ASP A O 1
ATOM 1465 N N . SER A 1 179 ? 16.691 -6.890 14.615 1.00 43.84 179 SER A N 1
ATOM 1466 C CA . SER A 1 179 ? 16.851 -7.047 13.176 1.00 43.84 179 SER A CA 1
ATOM 1467 C C . SER A 1 179 ? 17.401 -8.452 12.928 1.00 43.84 179 SER A C 1
ATOM 1469 O O . SER A 1 179 ? 18.583 -8.611 12.623 1.00 43.84 179 SER A O 1
ATOM 1471 N N . GLU A 1 180 ? 16.559 -9.472 13.078 1.00 38.00 180 GLU A N 1
ATOM 1472 C CA . GLU A 1 180 ? 16.828 -10.803 12.527 1.00 38.00 180 GLU A CA 1
ATOM 1473 C C . GLU A 1 180 ? 16.488 -10.776 11.031 1.00 38.00 180 GLU A C 1
ATOM 1475 O O . GLU A 1 180 ? 15.374 -11.046 10.590 1.00 38.00 180 GLU A O 1
ATOM 1480 N N . LEU A 1 181 ? 17.478 -10.359 10.240 1.00 44.09 181 LEU A N 1
ATOM 1481 C CA . LEU A 1 181 ? 17.559 -10.636 8.809 1.00 44.09 181 LEU A CA 1
ATOM 1482 C C . LEU A 1 181 ? 18.081 -12.072 8.660 1.00 44.09 181 LEU A C 1
ATOM 1484 O O . LEU A 1 181 ? 19.259 -12.295 8.379 1.00 44.09 181 LEU A O 1
ATOM 1488 N N . ASP A 1 182 ? 17.203 -13.048 8.890 1.00 36.47 182 ASP A N 1
ATOM 1489 C CA . ASP A 1 182 ? 17.498 -14.449 8.602 1.00 36.47 182 ASP A CA 1
ATOM 1490 C C . ASP A 1 182 ? 17.490 -14.671 7.089 1.00 36.47 182 ASP A C 1
ATOM 1492 O O . ASP A 1 182 ? 16.461 -14.763 6.418 1.00 36.47 182 ASP A O 1
ATOM 1496 N N . THR A 1 183 ? 18.701 -14.737 6.545 1.00 48.00 183 THR A N 1
ATOM 1497 C CA . THR A 1 183 ? 18.974 -15.167 5.178 1.00 48.00 183 THR A CA 1
ATOM 1498 C C . THR A 1 183 ? 18.933 -16.693 5.151 1.00 48.00 183 THR A C 1
ATOM 1500 O O . THR A 1 183 ? 19.964 -17.356 5.260 1.00 48.00 183 THR A O 1
ATOM 1503 N N . HIS A 1 184 ? 17.738 -17.271 5.024 1.00 39.62 184 HIS A N 1
ATOM 1504 C CA . HIS A 1 184 ? 17.601 -18.699 4.748 1.00 39.62 184 HIS A CA 1
ATOM 1505 C C . HIS A 1 184 ? 17.752 -18.970 3.250 1.00 39.62 184 HIS A C 1
ATOM 1507 O O . HIS A 1 184 ? 16.815 -18.886 2.462 1.00 39.62 184 HIS A O 1
ATOM 1513 N N . SER A 1 185 ? 18.987 -19.317 2.890 1.00 45.56 185 SER A N 1
ATOM 1514 C CA . SER A 1 185 ? 19.306 -20.208 1.779 1.00 45.56 185 SER A CA 1
ATOM 1515 C C . SER A 1 185 ? 18.683 -21.580 2.051 1.00 45.56 185 SER A C 1
ATOM 1517 O O . SER A 1 185 ? 19.070 -22.231 3.020 1.00 45.56 185 SER A O 1
ATOM 1519 N N . SER A 1 186 ? 17.770 -22.038 1.196 1.00 46.75 186 SER A N 1
ATOM 1520 C CA . SER A 1 186 ? 17.443 -23.461 1.075 1.00 46.75 186 SER A CA 1
ATOM 1521 C C . SER A 1 186 ? 17.081 -23.777 -0.370 1.00 46.75 186 SER A C 1
ATOM 1523 O O . SER A 1 186 ? 16.004 -23.429 -0.849 1.00 46.75 186 SER A O 1
ATOM 1525 N N . ASP A 1 187 ? 18.030 -24.430 -1.036 1.00 44.78 187 ASP A N 1
ATOM 1526 C CA . ASP A 1 187 ? 17.753 -25.456 -2.034 1.00 44.78 187 ASP A CA 1
ATOM 1527 C C . ASP A 1 187 ? 16.813 -26.499 -1.412 1.00 44.78 187 ASP A C 1
ATOM 1529 O O . ASP A 1 187 ? 16.980 -26.855 -0.245 1.00 44.78 187 ASP A O 1
ATOM 1533 N N . ASP A 1 188 ? 15.799 -26.907 -2.171 1.00 38.19 188 ASP A N 1
ATOM 1534 C CA . ASP A 1 188 ? 15.351 -28.295 -2.332 1.00 38.19 188 ASP A CA 1
ATOM 1535 C C . ASP A 1 188 ? 14.030 -28.286 -3.110 1.00 38.19 188 ASP A C 1
ATOM 1537 O O . ASP A 1 188 ? 12.936 -28.037 -2.601 1.00 38.19 188 ASP A O 1
ATOM 1541 N N . THR A 1 189 ? 14.157 -28.540 -4.409 1.00 43.25 189 THR A N 1
ATOM 1542 C CA . THR A 1 189 ? 13.058 -28.931 -5.286 1.00 43.25 189 THR A CA 1
ATOM 1543 C C . THR A 1 189 ? 12.583 -30.329 -4.899 1.00 43.25 189 THR A C 1
ATOM 1545 O O . THR A 1 189 ? 13.264 -31.305 -5.215 1.00 43.25 189 THR A O 1
ATOM 1548 N N . ASP A 1 190 ? 11.403 -30.435 -4.282 1.00 37.19 190 ASP A N 1
ATOM 1549 C CA . ASP A 1 190 ? 10.677 -31.701 -4.167 1.00 37.19 190 ASP A CA 1
ATOM 1550 C C . ASP A 1 190 ? 9.350 -31.659 -4.944 1.00 37.19 190 ASP A C 1
ATOM 1552 O O . ASP A 1 190 ? 8.437 -30.873 -4.692 1.00 37.19 190 ASP A O 1
ATOM 1556 N N . SER A 1 191 ? 9.337 -32.511 -5.961 1.00 38.69 191 SER A N 1
ATOM 1557 C CA . SER A 1 191 ? 8.257 -33.069 -6.768 1.00 38.69 191 SER A CA 1
ATOM 1558 C C . SER A 1 191 ? 6.828 -32.922 -6.215 1.00 38.69 191 SER A C 1
ATOM 1560 O O . SER A 1 191 ? 6.391 -33.662 -5.333 1.00 38.69 191 SER A O 1
ATOM 1562 N N . SER A 1 192 ? 6.036 -32.055 -6.850 1.00 39.47 192 SER A N 1
ATOM 1563 C CA . SER A 1 192 ? 4.584 -31.982 -6.657 1.00 39.47 192 SER A CA 1
ATOM 1564 C C . SER A 1 192 ? 3.884 -33.269 -7.100 1.00 39.47 192 SER A C 1
ATOM 1566 O O . SER A 1 192 ? 3.782 -33.573 -8.292 1.00 39.47 192 SER A O 1
ATOM 1568 N N . ALA A 1 193 ? 3.328 -33.985 -6.125 1.00 40.34 193 ALA A N 1
ATOM 1569 C CA . ALA A 1 193 ? 2.258 -34.944 -6.332 1.00 40.34 193 ALA A CA 1
ATOM 1570 C C . ALA A 1 193 ? 0.954 -34.213 -6.698 1.00 40.34 193 ALA A C 1
ATOM 1572 O O . ALA A 1 193 ? 0.576 -33.212 -6.091 1.00 40.34 193 ALA A O 1
ATOM 1573 N N . GLN A 1 194 ? 0.279 -34.749 -7.710 1.00 51.47 194 GLN A N 1
ATOM 1574 C CA . GLN A 1 194 ? -1.051 -34.366 -8.169 1.00 51.47 194 GLN A CA 1
ATOM 1575 C C . GLN A 1 194 ? -2.086 -34.469 -7.043 1.00 51.47 194 GLN A C 1
ATOM 1577 O O . GLN A 1 194 ? -2.192 -35.514 -6.404 1.00 51.47 194 GLN A O 1
ATOM 1582 N N . LEU A 1 195 ? -2.921 -33.443 -6.887 1.00 43.72 195 LEU A N 1
ATOM 1583 C CA . LEU A 1 195 ? -4.259 -33.584 -6.315 1.00 43.72 195 LEU A CA 1
ATOM 1584 C C . LEU A 1 195 ? -5.184 -32.543 -6.951 1.00 43.72 195 LEU A C 1
ATOM 1586 O O . LEU A 1 195 ? -5.095 -31.346 -6.692 1.00 43.72 195 LEU A O 1
ATOM 1590 N N . GLU A 1 196 ? -6.035 -33.040 -7.847 1.00 49.12 196 GLU A N 1
ATOM 1591 C CA . GLU A 1 196 ? -7.188 -32.339 -8.400 1.00 49.12 196 GLU A CA 1
ATOM 1592 C C . GLU A 1 196 ? -8.172 -32.001 -7.274 1.00 49.12 196 GLU A C 1
ATOM 1594 O O . GLU A 1 196 ? -8.685 -32.898 -6.602 1.00 49.12 196 GLU A O 1
ATOM 1599 N N . GLU A 1 197 ? -8.490 -30.721 -7.099 1.00 51.25 197 GLU A N 1
ATOM 1600 C CA . GLU A 1 197 ? -9.600 -30.287 -6.253 1.00 51.25 197 GLU A CA 1
ATOM 1601 C C . GLU A 1 197 ? -10.727 -29.760 -7.153 1.00 51.25 197 GLU A C 1
ATOM 1603 O O . GLU A 1 197 ? -10.599 -28.748 -7.845 1.00 51.25 197 GLU A O 1
ATOM 1608 N N . GLN A 1 198 ? -11.828 -30.513 -7.211 1.00 52.34 198 GLN A N 1
ATOM 1609 C CA . GLN A 1 198 ? -13.008 -30.169 -8.002 1.00 52.34 198 GLN A CA 1
ATOM 1610 C C . GLN A 1 198 ? -13.776 -28.968 -7.414 1.00 52.34 198 GLN A C 1
ATOM 1612 O O . GLN A 1 198 ? -13.884 -28.843 -6.194 1.00 52.34 198 GLN A O 1
ATOM 1617 N N . PRO A 1 199 ? -14.422 -28.133 -8.252 1.00 44.72 199 PRO A N 1
ATOM 1618 C CA . PRO A 1 199 ? -15.243 -27.018 -7.788 1.00 44.72 199 PRO A CA 1
ATOM 1619 C C . PRO A 1 199 ? -16.636 -27.456 -7.292 1.00 44.72 199 PRO A C 1
ATOM 1621 O O . PRO A 1 199 ? -17.397 -28.132 -7.986 1.00 44.72 199 PRO A O 1
ATOM 1624 N N . THR A 1 200 ? -17.016 -26.989 -6.102 1.00 56.81 200 THR A N 1
ATOM 1625 C CA . THR A 1 200 ? -18.327 -27.204 -5.461 1.00 56.81 200 THR A CA 1
ATOM 1626 C C . THR A 1 200 ? -19.462 -26.431 -6.170 1.00 56.81 200 THR A C 1
ATOM 1628 O O . THR A 1 200 ? -19.319 -25.229 -6.417 1.00 56.81 200 THR A O 1
ATOM 1631 N N . PRO A 1 201 ? -20.639 -27.032 -6.454 1.00 49.12 201 PRO A N 1
ATOM 1632 C CA . PRO A 1 201 ? -21.723 -26.344 -7.157 1.00 49.12 201 PRO A CA 1
ATOM 1633 C C . PRO A 1 201 ? -22.551 -25.434 -6.229 1.00 49.12 201 PRO A C 1
ATOM 1635 O O . PRO A 1 201 ? -23.024 -25.844 -5.167 1.00 49.12 201 PRO A O 1
ATOM 1638 N N . ARG A 1 202 ? -22.794 -24.189 -6.663 1.00 48.28 202 ARG A N 1
ATOM 1639 C CA . ARG A 1 202 ? -23.680 -23.222 -5.987 1.00 48.28 202 ARG A CA 1
ATOM 1640 C C . ARG A 1 202 ? -25.161 -23.561 -6.224 1.00 48.28 202 ARG A C 1
ATOM 1642 O O . ARG A 1 202 ? -25.619 -23.606 -7.365 1.00 48.28 202 ARG A O 1
ATOM 1649 N N . LYS A 1 203 ? -25.941 -23.719 -5.146 1.00 48.28 203 LYS A N 1
ATOM 1650 C CA . LYS A 1 203 ? -27.418 -23.756 -5.181 1.00 48.28 203 LYS A CA 1
ATOM 1651 C C . LYS A 1 203 ? -27.976 -22.360 -5.490 1.00 48.28 203 LYS A C 1
ATOM 1653 O O . LYS A 1 203 ? -27.677 -21.403 -4.782 1.00 48.28 203 LYS A O 1
ATOM 1658 N N . LYS A 1 204 ? -28.821 -22.259 -6.521 1.00 55.28 204 LYS A N 1
ATOM 1659 C CA . LYS A 1 204 ? -29.616 -21.063 -6.843 1.00 55.28 204 LYS A CA 1
ATOM 1660 C C . LYS A 1 204 ? -30.735 -20.901 -5.805 1.00 55.28 204 LYS A C 1
ATOM 1662 O O . LYS A 1 204 ? -31.520 -21.828 -5.618 1.00 55.28 204 LYS A O 1
ATOM 1667 N N . GLN A 1 205 ? -30.814 -19.747 -5.144 1.00 47.38 205 GLN A N 1
ATOM 1668 C CA . GLN A 1 205 ? -31.992 -19.355 -4.365 1.00 47.38 205 GLN A CA 1
ATOM 1669 C C . GLN A 1 205 ? -33.082 -18.860 -5.320 1.00 47.38 205 GLN A C 1
ATOM 1671 O O . GLN A 1 205 ? -32.852 -17.979 -6.146 1.00 47.38 205 GLN A O 1
ATOM 1676 N N . SER A 1 206 ? -34.257 -19.474 -5.220 1.00 52.00 206 SER A N 1
ATOM 1677 C CA . SER A 1 206 ? -35.481 -19.089 -5.913 1.00 52.00 206 SER A CA 1
ATOM 1678 C C . SER A 1 206 ? -36.023 -17.764 -5.376 1.00 52.00 206 SER A C 1
ATOM 1680 O O . SER A 1 206 ? -36.130 -17.575 -4.165 1.00 52.00 206 SER A O 1
ATOM 1682 N N . VAL A 1 207 ? -36.397 -16.884 -6.302 1.00 47.81 207 VAL A N 1
ATOM 1683 C CA . VAL A 1 207 ? -37.143 -15.642 -6.075 1.00 47.81 207 VAL A CA 1
ATOM 1684 C C . VAL A 1 207 ? -38.500 -15.974 -5.445 1.00 47.81 207 VAL A C 1
ATOM 1686 O O . VAL A 1 207 ? -39.243 -16.793 -5.978 1.00 47.81 207 VAL A O 1
ATOM 1689 N N . ILE A 1 208 ? -38.810 -15.352 -4.306 1.00 47.28 208 ILE A N 1
ATOM 1690 C CA . ILE A 1 208 ? -40.141 -15.374 -3.690 1.00 47.28 208 ILE A CA 1
ATOM 1691 C C . ILE A 1 208 ? -40.896 -14.152 -4.226 1.00 47.28 208 ILE A C 1
ATOM 1693 O O . ILE A 1 208 ? -40.546 -13.017 -3.904 1.00 47.28 208 ILE A O 1
ATOM 1697 N N . GLU A 1 209 ? -41.909 -14.380 -5.061 1.00 49.84 209 GLU A N 1
ATOM 1698 C CA . GLU A 1 209 ? -42.900 -13.364 -5.422 1.00 49.84 209 GLU A CA 1
ATOM 1699 C C . GLU A 1 209 ? -43.878 -13.161 -4.255 1.00 49.84 209 GLU A C 1
ATOM 1701 O O . GLU A 1 209 ? -44.484 -14.109 -3.754 1.00 49.84 209 GLU A O 1
ATOM 1706 N N . ASN A 1 210 ? -44.035 -11.910 -3.818 1.00 48.41 210 ASN A N 1
ATOM 1707 C CA . ASN A 1 210 ? -45.066 -11.510 -2.862 1.00 48.41 210 ASN A CA 1
ATOM 1708 C C . ASN A 1 210 ? -46.425 -11.365 -3.568 1.00 48.41 210 ASN A C 1
ATOM 1710 O O . ASN A 1 210 ? -46.491 -10.682 -4.595 1.00 48.41 210 ASN A O 1
ATOM 1714 N N . PRO A 1 211 ? -47.534 -11.866 -2.995 1.00 56.50 211 PRO A N 1
ATOM 1715 C CA . PRO A 1 211 ? -48.865 -11.517 -3.467 1.00 56.50 211 PRO A CA 1
ATOM 1716 C C . PRO A 1 211 ? -49.255 -10.116 -2.969 1.00 56.50 211 PRO A C 1
ATOM 1718 O O . PRO A 1 211 ? -49.236 -9.829 -1.770 1.00 56.50 211 PRO A O 1
ATOM 1721 N N . LYS A 1 212 ? -49.629 -9.233 -3.901 1.00 52.94 212 LYS A N 1
ATOM 1722 C CA . LYS A 1 212 ? -50.309 -7.967 -3.599 1.00 52.94 212 LYS A CA 1
ATOM 1723 C C . LYS A 1 212 ? -51.742 -8.257 -3.151 1.00 52.94 212 LYS A C 1
ATOM 1725 O O . LYS A 1 212 ? -52.517 -8.846 -3.896 1.00 52.94 212 LYS A O 1
ATOM 1730 N N . PHE A 1 213 ? -52.086 -7.781 -1.960 1.00 49.78 213 PHE A N 1
ATOM 1731 C CA . PHE A 1 213 ? -53.463 -7.481 -1.581 1.00 49.78 213 PHE A CA 1
ATOM 1732 C C . PHE A 1 213 ? -53.894 -6.182 -2.275 1.00 49.78 213 PHE A C 1
ATOM 1734 O O . PHE A 1 213 ? -53.339 -5.127 -1.967 1.00 49.78 213 PHE A O 1
ATOM 1741 N N . MET A 1 214 ? -54.839 -6.278 -3.212 1.00 43.94 214 MET A N 1
ATOM 1742 C CA . MET A 1 214 ? -56.061 -5.464 -3.349 1.00 43.94 214 MET A CA 1
ATOM 1743 C C . MET A 1 214 ? -56.825 -5.892 -4.600 1.00 43.94 214 MET A C 1
ATOM 1745 O O . MET A 1 214 ? -56.182 -5.999 -5.667 1.00 43.94 214 MET A O 1
#

Secondary structure (DSSP, 8-state):
-----PPP-HHHHHHHHHHHHHHHHHHHH---TT--HHHHHHHHHHHHHHHHHHHHHHHHHHHHHHHHHHHHHHHHHHHHHHHHHHHTT--------HHHHHHHHHHHHHHHHHHHHHHHHHHHHHHHHHHHHHHHHHHHHHHHHHHHHHHTS-TT--HHHHHHHHHHHHTS-------------------------PPPPPPPPPP-PPPP--

Foldseek 3Di:
DDPPDDDDPVVVVVVVVVVVVVVVVVVVVPPVPPDDVVVVVVVVVVVVVVVVVVVVVVVVVVVVVVVVVVVVVVVVVVVCCVVVVVVVPCPPPPPDPPVNVVVVVVVVVVVVVVVVVVVVVVVVVVVVVVVVVVVVVVVVVLVVLLVVLVVVDDDPDDPVVSVVVSVVVVVPDDDPPPPPPPPDDDDDDDDDDDDDDDDDDDDDDDDDDDDDDD

InterPro domains:
  IPR008555 SIKE family [PF05769] (17-152)
  IPR008555 SIKE family [PTHR12186] (15-178)

Radius of gyration: 37.25 Å; chains: 1; bounding box: 90×85×84 Å

pLDDT: mean 75.09, std 20.49, range [36.47, 98.62]